Protein AF-G0N7Z3-F1 (afdb_monomer_lite)

Sequence (297 aa):
MQDLLTTEEPLLQKNPQKTSTLSFQTLNVLSTIFVLFLCWSTNPIEEISTFYWIIRESFIAILVFFIVIKLLICYKDHKNPEGYSSKNRCRRDLLIGYGAISIFGYIPLVVMYIYGYHPFLIMSAFICYIPPGMIISLFILQHLRKYQVCREKRSTNLRAVCFALHAIVFIAIAFFVGQLKKFAPYFIMYNTLMLANVRAEFLVVLVNGVWLKERLERPNVAELEIQEPLIRSSNGAESDASSHDNISEDSVRTEVNHQQRKEVPGGGLEQLPKNFTVLDIVMEQRNQRQTADNALE

Structure (mmCIF, N/CA/C/O backbone):
data_AF-G0N7Z3-F1
#
_entry.id   AF-G0N7Z3-F1
#
loop_
_atom_site.group_PDB
_atom_site.id
_atom_site.type_symbol
_atom_site.label_atom_id
_atom_site.label_alt_id
_atom_site.label_comp_id
_atom_site.label_asym_id
_atom_site.label_entity_id
_atom_site.label_seq_id
_atom_site.pdbx_PDB_ins_code
_atom_site.Cartn_x
_atom_site.Cartn_y
_atom_site.Cartn_z
_atom_site.occupancy
_atom_site.B_iso_or_equiv
_atom_site.auth_seq_id
_atom_site.auth_comp_id
_atom_site.auth_asym_id
_atom_site.auth_atom_id
_atom_site.pdbx_PDB_model_num
ATOM 1 N N . MET A 1 1 ? -12.669 33.361 46.035 1.00 52.62 1 MET A N 1
ATOM 2 C CA . MET A 1 1 ? -13.703 33.149 45.003 1.00 52.62 1 MET A CA 1
ATOM 3 C C . MET A 1 1 ? -13.161 33.718 43.702 1.00 52.62 1 MET A C 1
ATOM 5 O O . MET A 1 1 ? -13.420 34.858 43.352 1.00 52.62 1 MET A O 1
ATOM 9 N N . GLN A 1 2 ? -12.257 32.964 43.088 1.00 43.03 2 GLN A N 1
ATOM 10 C CA . GLN A 1 2 ? -11.676 33.249 41.785 1.00 43.03 2 GLN A CA 1
ATOM 11 C C . GLN A 1 2 ? -11.435 31.868 41.200 1.00 43.03 2 GLN A C 1
ATOM 13 O O . GLN A 1 2 ? -10.564 31.132 41.663 1.00 43.03 2 GLN A O 1
ATOM 18 N N . ASP A 1 3 ? -12.347 31.487 40.315 1.00 50.91 3 ASP A N 1
ATOM 19 C CA . ASP A 1 3 ? -12.361 30.208 39.635 1.00 50.91 3 ASP A CA 1
ATOM 20 C C . ASP A 1 3 ? -11.094 30.086 38.797 1.00 50.91 3 ASP A C 1
ATOM 22 O O . ASP A 1 3 ? -10.967 30.659 37.714 1.00 50.91 3 ASP A O 1
ATOM 26 N N . LEU A 1 4 ? -10.137 29.327 39.325 1.00 55.53 4 LEU A N 1
ATOM 27 C CA . LEU A 1 4 ? -8.994 28.835 38.577 1.00 55.53 4 LEU A CA 1
ATOM 28 C C . LEU A 1 4 ? -9.495 27.692 37.681 1.00 55.53 4 LEU A C 1
ATOM 30 O O . LEU A 1 4 ? -9.240 26.514 37.918 1.00 55.53 4 LEU A O 1
ATOM 34 N N . LEU A 1 5 ? -10.260 28.053 36.650 1.00 55.44 5 LEU A N 1
ATOM 35 C CA . LEU A 1 5 ? -10.528 27.212 35.489 1.00 55.44 5 LEU A CA 1
ATOM 36 C C . LEU A 1 5 ? -9.213 27.098 34.708 1.00 55.44 5 LEU A C 1
ATOM 38 O O . LEU A 1 5 ? -9.001 27.736 33.674 1.00 55.44 5 LEU A O 1
ATOM 42 N N . THR A 1 6 ? -8.290 26.286 35.228 1.00 53.22 6 THR A N 1
ATOM 43 C CA . THR A 1 6 ? -7.226 25.701 34.418 1.00 53.22 6 THR A CA 1
ATOM 44 C C . THR A 1 6 ? -7.919 24.827 33.394 1.00 53.22 6 THR A C 1
ATOM 46 O O . THR A 1 6 ? -8.259 23.670 33.635 1.00 53.22 6 THR A O 1
ATOM 49 N N . THR A 1 7 ? -8.195 25.456 32.259 1.00 50.50 7 THR A N 1
ATOM 50 C CA . THR A 1 7 ? -8.543 24.805 31.013 1.00 50.50 7 THR A CA 1
ATOM 51 C C . THR A 1 7 ? -7.326 23.954 30.684 1.00 50.50 7 THR A C 1
ATOM 53 O O . THR A 1 7 ? -6.363 24.438 30.094 1.00 50.50 7 THR A O 1
ATOM 56 N N . GLU A 1 8 ? -7.303 22.718 31.184 1.00 50.66 8 GLU A N 1
ATOM 57 C CA . GLU A 1 8 ? -6.377 21.710 30.700 1.00 50.66 8 GLU A CA 1
ATOM 58 C C . GLU A 1 8 ? -6.731 21.519 29.228 1.00 50.66 8 GLU A C 1
ATOM 60 O O . GLU A 1 8 ? -7.615 20.735 28.875 1.00 50.66 8 GLU A O 1
ATOM 65 N N . GLU A 1 9 ? -6.083 22.297 28.354 1.00 50.97 9 GLU A N 1
ATOM 66 C CA . GLU A 1 9 ? -5.952 21.906 26.963 1.00 50.97 9 GLU A CA 1
ATOM 67 C C . GLU A 1 9 ? -5.490 20.453 27.010 1.00 50.97 9 GLU A C 1
ATOM 69 O O . GLU A 1 9 ? -4.450 20.172 27.619 1.00 50.97 9 GLU A O 1
ATOM 74 N N . PRO A 1 10 ? -6.257 19.506 26.445 1.00 51.53 10 PRO A N 1
ATOM 75 C CA . PRO A 1 10 ? -5.817 18.134 26.405 1.00 51.53 10 PRO A CA 1
ATOM 76 C C . PRO A 1 10 ? -4.565 18.150 25.546 1.00 51.53 10 PRO A C 1
ATOM 78 O O . PRO A 1 10 ? -4.672 18.213 24.321 1.00 51.53 10 PRO A O 1
ATOM 81 N N . LEU A 1 11 ? -3.402 18.148 26.211 1.00 48.69 11 LEU A N 1
ATOM 82 C CA . LEU A 1 11 ? -2.079 18.033 25.624 1.00 48.69 11 LEU A CA 1
ATOM 83 C C . LEU A 1 11 ? -2.208 16.941 24.586 1.00 48.69 11 LEU A C 1
ATOM 85 O O . LEU A 1 11 ? -2.359 15.761 24.919 1.00 48.69 11 LEU A O 1
ATOM 89 N N . LEU A 1 12 ? -2.299 17.378 23.331 1.00 52.19 12 LEU A N 1
ATOM 90 C CA . LEU A 1 12 ? -2.621 16.545 22.197 1.00 52.19 12 LEU A CA 1
ATOM 91 C C . LEU A 1 12 ? -1.412 15.643 22.052 1.00 52.19 12 LEU A C 1
ATOM 93 O O . LEU A 1 12 ? -0.445 16.015 21.392 1.00 52.19 12 LEU A O 1
ATOM 97 N N . GLN A 1 13 ? -1.423 14.523 22.779 1.00 50.62 13 GLN A N 1
ATOM 98 C CA . GLN A 1 13 ? -0.297 13.625 22.937 1.00 50.62 13 GLN A CA 1
ATOM 99 C C . GLN A 1 13 ? 0.036 13.144 21.534 1.00 50.62 13 GLN A C 1
ATOM 101 O O . GLN A 1 13 ? -0.635 12.270 20.971 1.00 50.62 13 GLN A O 1
ATOM 106 N N . LYS A 1 14 ? 0.999 13.836 20.920 1.00 54.88 14 LYS A N 1
ATOM 107 C CA . LYS A 1 14 ? 1.328 13.727 19.509 1.00 54.88 14 LYS A CA 1
ATOM 108 C C . LYS A 1 14 ? 1.935 12.357 19.353 1.00 54.88 14 LYS A C 1
ATOM 110 O O . LYS A 1 14 ? 3.109 12.167 19.630 1.00 54.88 14 LYS A O 1
ATOM 115 N N . ASN A 1 15 ? 1.091 11.387 19.017 1.00 59.22 15 ASN A N 1
ATOM 116 C CA . ASN A 1 15 ? 1.478 9.992 18.971 1.00 59.22 15 ASN A CA 1
ATOM 117 C C . ASN A 1 15 ? 2.576 9.853 17.899 1.00 59.22 15 ASN A C 1
ATOM 119 O O . ASN A 1 15 ? 2.255 9.934 16.706 1.00 59.22 15 ASN A O 1
ATOM 123 N N . PRO A 1 16 ? 3.854 9.681 18.293 1.00 58.84 16 PRO A N 1
ATOM 124 C CA . PRO A 1 16 ? 5.000 9.830 17.392 1.00 58.84 16 PRO A CA 1
ATOM 125 C C . PRO A 1 16 ? 4.943 8.830 16.227 1.00 58.84 16 PRO A C 1
ATOM 127 O O . PRO A 1 16 ? 5.451 9.089 15.134 1.00 58.84 16 PRO A O 1
ATOM 130 N N . GLN A 1 17 ? 4.221 7.726 16.420 1.00 57.16 17 GLN A N 1
ATOM 131 C CA . GLN A 1 17 ? 4.047 6.648 15.458 1.00 57.16 17 GLN A CA 1
ATOM 132 C C . GLN A 1 17 ? 3.085 6.988 14.306 1.00 57.16 17 GLN A C 1
ATOM 134 O O . GLN A 1 17 ? 3.306 6.534 13.178 1.00 57.16 17 GLN A O 1
ATOM 139 N N . LYS A 1 18 ? 2.057 7.821 14.552 1.00 65.12 18 LYS A N 1
ATOM 140 C CA . LYS A 1 18 ? 1.150 8.314 13.492 1.00 65.12 18 LYS A CA 1
ATOM 141 C C . LYS A 1 18 ? 1.915 9.188 12.500 1.00 65.12 18 LYS A C 1
ATOM 143 O O . LYS A 1 18 ? 1.731 9.058 11.294 1.00 65.12 18 LYS A O 1
ATOM 148 N N . THR A 1 19 ? 2.821 10.014 13.018 1.00 68.75 19 THR A N 1
ATOM 149 C CA . THR A 1 19 ? 3.720 10.856 12.222 1.00 68.75 19 THR A CA 1
ATOM 150 C C . THR A 1 19 ? 4.678 10.024 11.382 1.00 68.75 19 THR A C 1
ATOM 152 O O . THR A 1 19 ? 4.779 10.271 10.191 1.00 68.75 19 THR A O 1
ATOM 155 N N . SER A 1 20 ? 5.311 8.991 11.947 1.00 68.06 20 SER A N 1
ATOM 156 C CA . SER A 1 20 ? 6.303 8.194 11.212 1.00 68.06 20 SER A CA 1
ATOM 157 C C . SER A 1 20 ? 5.715 7.479 9.987 1.00 68.06 20 SER A C 1
ATOM 159 O O . SER A 1 20 ? 6.261 7.601 8.893 1.00 68.06 20 SER A O 1
ATOM 161 N N . THR A 1 21 ? 4.574 6.792 10.129 1.00 68.44 21 THR A N 1
ATOM 162 C CA . THR A 1 21 ? 3.955 6.060 9.001 1.00 68.44 21 THR A CA 1
ATOM 163 C C . THR A 1 21 ? 3.511 7.011 7.890 1.00 68.44 21 THR A C 1
ATOM 165 O O . THR A 1 21 ? 3.719 6.725 6.712 1.00 68.44 21 THR A O 1
ATOM 168 N N . LEU A 1 22 ? 2.937 8.157 8.269 1.00 73.75 22 LEU A N 1
ATOM 169 C CA . LEU A 1 22 ? 2.532 9.189 7.322 1.00 73.75 22 LEU A CA 1
ATOM 170 C C . LEU A 1 22 ? 3.751 9.785 6.606 1.00 73.75 22 LEU A C 1
ATOM 172 O O . LEU A 1 22 ? 3.751 9.854 5.385 1.00 73.75 22 LEU A O 1
ATOM 176 N N . SER A 1 23 ? 4.813 10.131 7.339 1.00 72.06 23 SER A N 1
ATOM 177 C CA . SER A 1 23 ? 6.055 10.658 6.765 1.00 72.06 23 SER A CA 1
ATOM 178 C C . SER A 1 23 ? 6.693 9.693 5.765 1.00 72.06 23 SER A C 1
ATOM 180 O O . SER A 1 23 ? 7.077 10.126 4.682 1.00 72.06 23 SER A O 1
ATOM 182 N N . PHE A 1 24 ? 6.762 8.392 6.077 1.00 69.62 24 PHE A N 1
ATOM 183 C CA . PHE A 1 24 ? 7.299 7.387 5.151 1.00 69.62 24 PHE A CA 1
ATOM 184 C C . PHE A 1 24 ? 6.467 7.260 3.875 1.00 69.62 24 PHE A C 1
ATOM 186 O O . PHE A 1 24 ? 7.028 7.120 2.789 1.00 69.62 24 PHE A O 1
ATOM 193 N N . GLN A 1 25 ? 5.140 7.334 3.977 1.00 72.06 25 GLN A N 1
ATOM 194 C CA . GLN A 1 25 ? 4.296 7.292 2.790 1.00 72.06 25 GLN A CA 1
ATOM 195 C C . GLN A 1 25 ? 4.356 8.571 1.964 1.00 72.06 25 GLN A C 1
ATOM 197 O O . GLN A 1 25 ? 4.422 8.482 0.741 1.00 72.06 25 GLN A O 1
ATOM 202 N N . THR A 1 26 ? 4.380 9.741 2.601 1.00 75.19 26 THR A N 1
ATOM 203 C CA . THR A 1 26 ? 4.592 11.006 1.892 1.00 75.19 26 THR A CA 1
ATOM 204 C C . THR A 1 26 ? 5.925 10.972 1.154 1.00 75.19 26 THR A C 1
ATOM 206 O O . THR A 1 26 ? 5.973 11.319 -0.022 1.00 75.19 26 THR A O 1
ATOM 209 N N . LEU A 1 27 ? 6.985 10.471 1.797 1.00 76.12 27 LEU A N 1
ATOM 210 C CA . LEU A 1 27 ? 8.278 10.275 1.149 1.00 76.12 27 LEU A CA 1
ATOM 211 C C . LEU A 1 27 ? 8.170 9.307 -0.037 1.00 76.12 27 LEU A C 1
ATOM 213 O O . LEU A 1 27 ? 8.704 9.610 -1.094 1.00 76.12 27 LEU A O 1
ATOM 217 N N . ASN A 1 28 ? 7.430 8.199 0.094 1.00 73.50 28 ASN A N 1
ATOM 218 C CA . ASN A 1 28 ? 7.203 7.257 -1.008 1.00 73.50 28 ASN A CA 1
ATOM 219 C C . ASN A 1 28 ? 6.540 7.926 -2.219 1.00 73.50 28 ASN A C 1
ATOM 221 O O . ASN A 1 28 ? 6.990 7.761 -3.352 1.00 73.50 28 ASN A O 1
ATOM 225 N N . VAL A 1 29 ? 5.487 8.711 -1.976 1.00 74.88 29 VAL A N 1
ATOM 226 C CA . VAL A 1 29 ? 4.765 9.440 -3.026 1.00 74.88 29 VAL A CA 1
ATOM 227 C C . VAL A 1 29 ? 5.683 10.471 -3.681 1.00 74.88 29 VAL A C 1
ATOM 229 O O . VAL A 1 29 ? 5.762 10.516 -4.905 1.00 74.88 29 VAL A O 1
ATOM 232 N N . LEU A 1 30 ? 6.433 11.243 -2.891 1.00 76.75 30 LEU A N 1
ATOM 233 C CA . LEU A 1 30 ? 7.379 12.233 -3.412 1.00 76.75 30 LEU A CA 1
ATOM 234 C C . LEU A 1 30 ? 8.506 11.584 -4.223 1.00 76.75 30 LEU A C 1
ATOM 236 O O . LEU A 1 30 ? 8.793 12.040 -5.326 1.00 76.75 30 LEU A O 1
ATOM 240 N N . SER A 1 31 ? 9.106 10.497 -3.729 1.00 71.75 31 SER A N 1
ATOM 241 C CA . SER A 1 31 ? 10.113 9.730 -4.471 1.00 71.75 31 SER A CA 1
ATOM 242 C C . SER A 1 31 ? 9.546 9.187 -5.780 1.00 71.75 31 SER A C 1
ATOM 244 O O . SER A 1 31 ? 10.208 9.260 -6.808 1.00 71.75 31 SER A O 1
ATOM 246 N N . THR A 1 32 ? 8.305 8.703 -5.767 1.00 73.31 32 THR A N 1
ATOM 247 C CA . THR A 1 32 ? 7.621 8.204 -6.965 1.00 73.31 32 THR A CA 1
ATOM 248 C C . THR A 1 32 ? 7.399 9.325 -7.988 1.00 73.31 32 THR A C 1
ATOM 250 O O . THR A 1 32 ? 7.710 9.147 -9.163 1.00 73.31 32 THR A O 1
ATOM 253 N N . ILE A 1 33 ? 6.939 10.503 -7.555 1.00 75.50 33 ILE A N 1
ATOM 254 C CA . ILE A 1 33 ? 6.773 11.686 -8.421 1.00 75.50 33 ILE A CA 1
ATOM 255 C C . ILE A 1 33 ? 8.123 12.160 -8.976 1.00 75.50 33 ILE A C 1
ATOM 257 O O . ILE A 1 33 ? 8.223 12.516 -10.147 1.00 75.50 33 ILE A O 1
ATOM 261 N N . PHE A 1 34 ? 9.177 12.136 -8.164 1.00 78.00 34 PHE A N 1
ATOM 262 C CA . PHE A 1 34 ? 10.516 12.509 -8.607 1.00 78.00 34 PHE A CA 1
ATOM 263 C C . PHE A 1 34 ? 11.058 11.543 -9.670 1.00 78.00 34 PHE A C 1
ATOM 265 O O . PHE A 1 34 ? 11.569 11.982 -10.696 1.00 78.00 34 PHE A O 1
ATOM 272 N N . VAL A 1 35 ? 10.891 10.230 -9.478 1.00 73.69 35 VAL A N 1
ATOM 273 C CA . VAL A 1 35 ? 11.278 9.229 -10.485 1.00 73.69 35 VAL A CA 1
ATOM 274 C C . VAL A 1 35 ? 10.436 9.375 -11.758 1.00 73.69 35 VAL A C 1
ATOM 276 O O . VAL A 1 35 ? 10.999 9.267 -12.844 1.00 73.69 35 VAL A O 1
ATOM 279 N N . LEU A 1 36 ? 9.136 9.700 -11.658 1.00 69.19 36 LEU A N 1
ATOM 280 C CA . LEU A 1 36 ? 8.306 10.056 -12.824 1.00 69.19 36 LEU A CA 1
ATOM 281 C C . LEU A 1 36 ? 8.915 11.220 -13.597 1.00 69.19 36 LEU A C 1
ATOM 283 O O . LEU A 1 36 ? 9.051 11.140 -14.812 1.00 69.19 36 LEU A O 1
ATOM 287 N N . PHE A 1 37 ? 9.290 12.284 -12.891 1.00 77.19 37 PHE A N 1
ATOM 288 C CA . PHE A 1 37 ? 9.872 13.472 -13.499 1.00 77.19 37 PHE A CA 1
ATOM 289 C C . PHE A 1 37 ? 11.209 13.170 -14.192 1.00 77.19 37 PHE A C 1
ATOM 291 O O . PHE A 1 37 ? 11.442 13.623 -15.311 1.00 77.19 37 PHE A O 1
ATOM 298 N N . LEU A 1 38 ? 12.068 12.353 -13.575 1.00 78.44 38 LEU A N 1
ATOM 299 C CA . LEU A 1 38 ? 13.319 11.924 -14.202 1.00 78.44 38 LEU A CA 1
ATOM 300 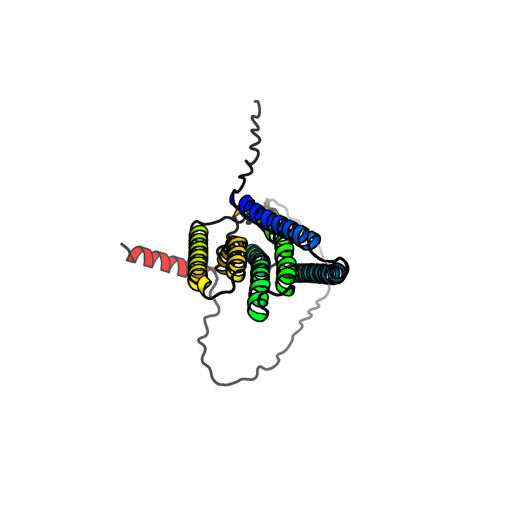C C . LEU A 1 38 ? 13.073 11.047 -15.435 1.00 78.44 38 LEU A C 1
ATOM 302 O O . LEU A 1 38 ? 13.655 11.312 -16.481 1.00 78.44 38 LEU A O 1
ATOM 306 N N . CYS A 1 39 ? 12.181 10.054 -15.342 1.00 68.69 39 CYS A N 1
ATOM 307 C CA . CYS A 1 39 ? 11.803 9.217 -16.484 1.00 68.69 39 CYS A CA 1
ATOM 308 C C . CYS A 1 39 ? 11.161 10.032 -17.613 1.00 68.69 39 CYS A C 1
ATOM 310 O O . CYS A 1 39 ? 11.364 9.714 -18.783 1.00 68.69 39 CYS A O 1
ATOM 312 N N . TRP A 1 40 ? 10.401 11.074 -17.280 1.00 68.00 40 TRP A N 1
ATOM 313 C CA . TRP A 1 40 ? 9.827 12.003 -18.249 1.00 68.00 40 TRP A CA 1
ATOM 314 C C . TRP A 1 40 ? 10.921 12.762 -19.000 1.00 68.00 40 TRP A C 1
ATOM 316 O O . TRP A 1 40 ? 10.876 12.863 -20.220 1.00 68.00 40 TRP A O 1
ATOM 326 N N . SER A 1 41 ? 11.918 13.270 -18.274 1.00 74.81 41 SER A N 1
ATOM 327 C CA . SER A 1 41 ? 13.007 14.074 -18.840 1.00 74.81 41 SER A CA 1
ATOM 328 C C . SER A 1 41 ? 13.882 13.300 -19.840 1.00 74.81 41 SER A C 1
ATOM 330 O O . SER A 1 41 ? 14.523 13.901 -20.697 1.00 74.81 41 SER A O 1
ATOM 332 N 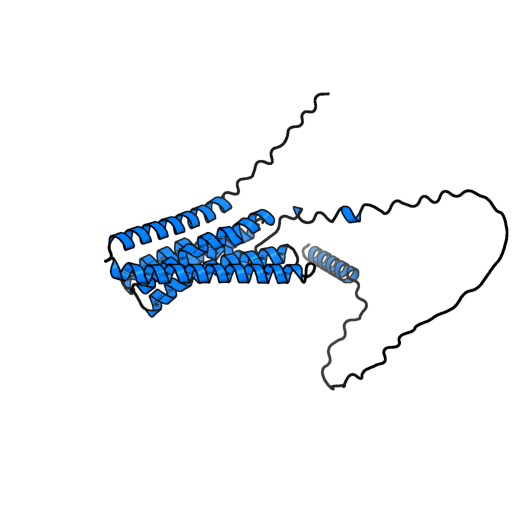N . THR A 1 42 ? 13.913 11.965 -19.755 1.00 75.69 42 THR A N 1
ATOM 333 C CA . THR A 1 42 ? 14.841 11.133 -20.537 1.00 75.69 42 THR A CA 1
ATOM 334 C C . THR A 1 42 ? 14.227 10.412 -21.741 1.00 75.69 42 THR A C 1
ATOM 336 O O . THR A 1 42 ? 14.980 9.770 -22.467 1.00 75.69 42 THR A O 1
ATOM 339 N N . ASN A 1 43 ? 12.906 10.455 -21.959 1.00 68.44 43 ASN A N 1
ATOM 340 C CA . ASN A 1 43 ? 12.241 9.675 -23.020 1.00 68.44 43 ASN A CA 1
ATOM 341 C C . ASN A 1 43 ? 11.638 10.558 -24.138 1.00 68.44 43 ASN A C 1
ATOM 343 O O . ASN A 1 43 ? 11.260 11.701 -23.882 1.00 68.44 43 ASN A O 1
ATOM 347 N N . PRO A 1 44 ? 11.538 10.051 -25.383 1.00 68.44 44 PRO A N 1
ATOM 348 C CA . PRO A 1 44 ? 10.949 10.781 -26.507 1.00 68.44 44 PRO A CA 1
ATOM 349 C C . PRO A 1 44 ? 9.425 10.967 -26.365 1.00 68.44 44 PRO A C 1
ATOM 351 O O . PRO A 1 44 ? 8.708 10.100 -25.872 1.00 68.44 44 PRO A O 1
ATOM 354 N N . ILE A 1 45 ? 8.933 12.120 -26.831 1.00 62.72 45 ILE A N 1
ATOM 355 C CA . ILE A 1 45 ? 7.596 12.687 -26.551 1.00 62.72 45 ILE A CA 1
ATOM 356 C C . ILE A 1 45 ? 6.420 11.795 -27.006 1.00 62.72 45 ILE A C 1
ATOM 358 O O . ILE A 1 45 ? 5.370 11.799 -26.364 1.00 62.72 45 ILE A O 1
ATOM 362 N N . GLU A 1 46 ? 6.571 11.012 -28.078 1.00 64.06 46 GLU A N 1
ATOM 363 C CA . GLU A 1 46 ? 5.460 10.242 -28.666 1.00 64.06 46 GLU A CA 1
ATOM 364 C C . GLU A 1 46 ? 5.084 8.987 -27.861 1.00 64.06 46 GLU A C 1
ATOM 366 O O . GLU A 1 46 ? 3.897 8.717 -27.668 1.00 64.06 46 GLU A O 1
ATOM 371 N N . GLU A 1 47 ? 6.056 8.261 -27.300 1.00 66.31 47 GLU A N 1
ATOM 372 C CA . GLU A 1 47 ? 5.769 7.105 -26.435 1.00 66.31 47 GLU A CA 1
ATOM 373 C C . GLU A 1 47 ? 5.159 7.548 -25.092 1.00 66.31 47 GLU A C 1
ATOM 375 O O . GLU A 1 47 ? 4.303 6.861 -24.529 1.00 66.31 47 GLU A O 1
ATOM 380 N N . ILE A 1 48 ? 5.526 8.741 -24.608 1.00 67.12 48 ILE A N 1
ATOM 381 C CA . ILE A 1 48 ? 5.087 9.294 -23.317 1.00 67.12 48 ILE A CA 1
ATOM 382 C C . ILE A 1 48 ? 3.566 9.502 -23.261 1.00 67.12 48 ILE A C 1
ATOM 384 O O . ILE A 1 48 ? 2.956 9.263 -22.214 1.00 67.12 48 ILE A O 1
ATOM 388 N N . SER A 1 49 ? 2.937 9.906 -24.370 1.00 73.50 49 SER A N 1
ATOM 389 C CA . SER A 1 49 ? 1.496 10.191 -24.404 1.00 73.50 49 SER A CA 1
ATOM 390 C C . SER A 1 49 ? 0.662 8.947 -24.080 1.00 73.50 49 SER A C 1
ATOM 392 O O . SER A 1 49 ? -0.160 8.964 -23.160 1.00 73.50 49 SER A O 1
ATOM 394 N N . THR A 1 50 ? 0.921 7.828 -24.762 1.00 76.75 50 THR A N 1
ATOM 395 C CA . THR A 1 50 ? 0.185 6.570 -24.555 1.00 76.75 50 THR A CA 1
ATOM 396 C C . THR A 1 50 ? 0.373 6.034 -23.137 1.00 76.75 50 THR A C 1
ATOM 398 O O . THR A 1 50 ? -0.593 5.609 -22.497 1.00 76.75 50 THR A O 1
ATOM 401 N N . PHE A 1 51 ? 1.595 6.108 -22.600 1.00 76.50 51 PHE A N 1
ATOM 402 C CA . PHE A 1 51 ? 1.868 5.703 -21.221 1.00 76.50 51 PHE A CA 1
ATOM 403 C C . PHE A 1 51 ? 1.097 6.554 -20.209 1.00 76.50 51 PHE A C 1
ATOM 405 O O . PHE A 1 51 ? 0.480 6.007 -19.293 1.00 76.50 51 PHE A O 1
ATOM 412 N N . TYR A 1 52 ? 1.069 7.875 -20.389 1.00 77.44 52 TYR A N 1
ATOM 413 C CA . TYR A 1 52 ? 0.336 8.774 -19.500 1.00 77.44 52 TYR A CA 1
ATOM 414 C C . TYR A 1 52 ? -1.161 8.446 -19.450 1.00 77.44 52 TYR A C 1
ATOM 416 O O . TYR A 1 52 ? -1.731 8.346 -18.360 1.00 77.44 52 TYR A O 1
ATOM 424 N N . TRP A 1 53 ? -1.781 8.215 -20.610 1.00 78.12 53 TRP A N 1
ATOM 425 C CA . TRP A 1 53 ? -3.188 7.819 -20.687 1.00 78.12 53 TRP A CA 1
ATOM 426 C C . TRP A 1 53 ? -3.455 6.522 -19.918 1.00 78.12 53 TRP A C 1
ATOM 428 O O . TRP A 1 53 ? -4.370 6.483 -19.098 1.00 78.12 53 TRP A O 1
ATOM 438 N N . ILE A 1 54 ? -2.611 5.498 -20.078 1.00 82.25 54 ILE A N 1
ATOM 439 C CA . ILE A 1 54 ? -2.764 4.224 -19.356 1.00 82.25 54 ILE A CA 1
ATOM 440 C C . ILE A 1 54 ? -2.634 4.412 -17.837 1.00 82.25 54 ILE A C 1
ATOM 442 O O . ILE A 1 54 ? -3.453 3.867 -17.091 1.00 82.25 54 ILE A O 1
ATOM 446 N N . ILE A 1 55 ? -1.639 5.175 -17.359 1.00 80.44 55 ILE A N 1
ATOM 447 C CA . ILE A 1 55 ? -1.479 5.453 -15.916 1.00 80.44 55 ILE A CA 1
ATOM 448 C C . ILE A 1 55 ? -2.722 6.160 -15.385 1.00 80.44 55 ILE A C 1
ATOM 450 O O . ILE A 1 55 ? -3.267 5.756 -14.356 1.00 80.44 55 ILE A O 1
ATOM 454 N N . ARG A 1 56 ? -3.164 7.213 -16.079 1.00 79.75 56 ARG A N 1
ATOM 455 C CA . ARG A 1 56 ? -4.302 8.033 -15.671 1.00 79.75 56 ARG A CA 1
ATOM 456 C C . ARG A 1 56 ? -5.579 7.200 -15.577 1.00 79.75 56 ARG A C 1
ATOM 458 O O . ARG A 1 56 ? -6.226 7.227 -14.531 1.00 79.75 56 ARG A O 1
ATOM 465 N N . GLU A 1 57 ? -5.911 6.439 -16.617 1.00 82.62 57 GLU A N 1
ATOM 466 C CA . GLU A 1 57 ? -7.114 5.597 -16.633 1.00 82.62 57 GLU A CA 1
ATOM 467 C C . GLU A 1 57 ? -7.045 4.491 -15.571 1.00 82.62 57 GLU A C 1
ATOM 469 O O . GLU A 1 57 ? -8.008 4.275 -14.834 1.00 82.62 57 GLU A O 1
ATOM 474 N N . SER A 1 58 ? -5.881 3.853 -15.396 1.00 82.62 58 SER A N 1
ATOM 475 C CA . SER A 1 58 ? -5.680 2.846 -14.341 1.00 82.62 58 SER A CA 1
ATOM 476 C C . SER A 1 58 ? -5.878 3.440 -12.946 1.00 82.62 58 SER A C 1
ATOM 478 O O . SER A 1 58 ? -6.509 2.830 -12.083 1.00 82.62 58 SER A O 1
ATOM 480 N N . PHE A 1 59 ? -5.368 4.651 -12.717 1.00 80.12 59 PHE A N 1
ATOM 481 C CA . PHE A 1 59 ? -5.521 5.347 -11.446 1.00 80.12 59 PHE A CA 1
ATOM 482 C C . PHE A 1 59 ? -6.984 5.711 -11.166 1.00 80.12 59 PHE A C 1
ATOM 484 O O . PHE A 1 59 ? -7.471 5.467 -10.060 1.00 80.12 59 PHE A O 1
ATOM 491 N N . ILE A 1 60 ? -7.705 6.230 -12.167 1.00 78.69 60 ILE A N 1
ATOM 492 C CA . ILE A 1 60 ? -9.142 6.522 -12.060 1.00 78.69 60 ILE A CA 1
ATOM 493 C C . ILE A 1 60 ? -9.919 5.239 -11.741 1.00 78.69 60 ILE A C 1
ATOM 495 O O . ILE A 1 60 ? -10.709 5.231 -10.796 1.00 78.69 60 ILE A O 1
ATOM 499 N N . ALA A 1 61 ? -9.653 4.142 -12.454 1.00 85.50 61 ALA A N 1
ATOM 500 C CA . ALA A 1 61 ? -10.307 2.856 -12.218 1.00 85.50 61 ALA A CA 1
ATOM 501 C C . ALA A 1 61 ? -10.079 2.340 -10.785 1.00 85.50 61 ALA A C 1
ATOM 503 O O . ALA A 1 61 ? -11.026 1.922 -10.115 1.00 85.50 61 ALA A O 1
ATOM 504 N N . ILE A 1 62 ? -8.844 2.435 -10.278 1.00 86.38 62 ILE A N 1
ATOM 505 C CA . ILE A 1 62 ? -8.506 2.065 -8.896 1.00 86.38 62 ILE A CA 1
ATOM 506 C C . ILE A 1 62 ? -9.278 2.929 -7.891 1.00 86.38 62 ILE A C 1
ATOM 508 O O . ILE A 1 62 ? -9.838 2.401 -6.927 1.00 86.38 62 ILE A O 1
ATOM 512 N N . LEU A 1 63 ? -9.342 4.247 -8.102 1.00 81.25 63 LEU A N 1
ATOM 513 C CA . LEU A 1 63 ? -10.086 5.143 -7.214 1.00 81.25 63 LEU A CA 1
ATOM 514 C C . LEU A 1 63 ? -11.581 4.818 -7.197 1.00 81.25 63 LEU A C 1
ATOM 516 O O . LEU A 1 63 ? -12.161 4.701 -6.116 1.00 81.25 63 LEU A O 1
ATOM 520 N N . VAL A 1 64 ? -12.189 4.625 -8.369 1.00 84.75 64 VAL A N 1
ATOM 521 C CA . VAL A 1 64 ? -13.602 4.240 -8.492 1.00 84.75 64 VAL A CA 1
ATOM 522 C C . VAL A 1 64 ? -13.857 2.925 -7.758 1.00 84.75 64 VAL A C 1
ATOM 524 O O . VAL A 1 64 ? -14.798 2.842 -6.971 1.00 84.75 64 VAL A O 1
ATOM 527 N N . PHE A 1 65 ? -12.984 1.929 -7.921 1.00 88.94 65 PHE A N 1
ATOM 528 C CA . PHE A 1 65 ? -13.087 0.653 -7.214 1.00 88.94 65 PHE A CA 1
ATOM 529 C C . PHE A 1 65 ? -13.076 0.823 -5.684 1.00 88.94 65 PHE A C 1
ATOM 531 O O . PHE A 1 65 ? -13.937 0.270 -4.996 1.00 88.94 65 PHE A O 1
ATOM 538 N N . PHE A 1 66 ? -12.171 1.640 -5.133 1.00 84.31 66 PHE A N 1
ATOM 539 C CA . PHE A 1 66 ? -12.143 1.912 -3.689 1.00 84.31 66 PHE A CA 1
ATOM 540 C C . PHE A 1 66 ? -13.359 2.694 -3.196 1.00 84.31 66 PHE A C 1
ATOM 542 O O . PHE A 1 66 ? -13.835 2.435 -2.088 1.00 84.31 66 PHE A O 1
ATOM 549 N N . ILE A 1 67 ? -13.873 3.629 -3.997 1.00 83.12 67 ILE A N 1
ATOM 550 C CA . ILE A 1 67 ? -15.106 4.360 -3.685 1.00 83.12 67 ILE A CA 1
ATOM 551 C C . ILE A 1 67 ? -16.282 3.383 -3.627 1.00 83.12 67 ILE A C 1
ATOM 553 O O . ILE A 1 67 ? -17.013 3.384 -2.640 1.00 83.12 67 ILE A O 1
ATOM 557 N N . VAL A 1 68 ? -16.421 2.499 -4.619 1.00 89.62 68 VAL A N 1
ATOM 558 C CA . VAL A 1 68 ? -17.473 1.473 -4.650 1.00 89.62 68 VAL A CA 1
ATOM 559 C C . VAL A 1 68 ? -17.366 0.545 -3.442 1.00 89.62 68 VAL A C 1
ATOM 561 O O . VAL A 1 68 ? -18.359 0.349 -2.746 1.00 89.62 68 VAL A O 1
ATOM 564 N N . ILE A 1 69 ? -16.171 0.039 -3.118 1.00 88.62 69 ILE A N 1
ATOM 565 C CA . ILE A 1 69 ? -15.961 -0.771 -1.906 1.00 88.62 69 ILE A CA 1
ATOM 566 C C . ILE A 1 69 ? -16.387 -0.002 -0.653 1.00 88.62 69 ILE A C 1
ATOM 568 O O . ILE A 1 69 ? -17.099 -0.552 0.189 1.00 88.62 69 ILE A O 1
ATOM 572 N N . LYS A 1 70 ? -15.985 1.267 -0.522 1.00 83.75 70 LYS A N 1
ATOM 573 C CA . LYS A 1 70 ? -16.347 2.101 0.631 1.00 83.75 70 LYS A CA 1
ATOM 574 C C . LYS A 1 70 ? -17.864 2.263 0.739 1.00 83.75 70 LYS A C 1
ATOM 576 O O . LYS A 1 70 ? -18.406 2.085 1.825 1.00 83.75 70 LYS A O 1
ATOM 581 N N . LEU A 1 71 ? -18.548 2.525 -0.375 1.00 87.19 71 LEU A N 1
ATOM 582 C CA . LEU A 1 71 ? -20.007 2.635 -0.425 1.00 87.19 71 LEU A CA 1
ATOM 583 C C . LEU A 1 71 ? -20.698 1.315 -0.062 1.00 87.19 71 LEU A C 1
ATOM 585 O O . LEU A 1 71 ? -21.632 1.331 0.736 1.00 87.19 71 LEU A O 1
ATOM 589 N N . LEU A 1 72 ? -20.217 0.176 -0.569 1.00 90.56 72 LEU A N 1
ATOM 590 C CA . LEU A 1 72 ? -20.752 -1.149 -0.231 1.00 90.56 72 LEU A CA 1
ATOM 591 C C . LEU A 1 72 ? -20.609 -1.460 1.263 1.00 90.56 72 LEU A C 1
ATOM 593 O O . LEU A 1 72 ? -21.528 -2.003 1.879 1.00 90.56 72 LEU A O 1
ATOM 597 N N . ILE A 1 73 ? -19.476 -1.090 1.862 1.00 88.44 73 ILE A N 1
ATOM 598 C CA . ILE A 1 73 ? -19.249 -1.240 3.302 1.00 88.44 73 ILE A CA 1
ATOM 599 C C . ILE A 1 73 ? -20.205 -0.344 4.092 1.00 88.44 73 ILE A C 1
ATOM 601 O O . ILE A 1 73 ? -20.866 -0.832 5.008 1.00 88.44 73 ILE A O 1
ATOM 605 N N . CYS A 1 74 ? -20.324 0.934 3.718 1.00 86.06 74 CYS A N 1
ATOM 606 C CA . CYS A 1 74 ? -21.254 1.867 4.354 1.00 86.06 74 CYS A CA 1
ATOM 607 C C . CYS A 1 74 ? -22.707 1.385 4.252 1.00 86.06 74 CYS A C 1
ATOM 609 O O . CYS A 1 74 ? -23.435 1.430 5.240 1.00 86.06 74 CYS A O 1
ATOM 611 N N . TYR A 1 75 ? -23.113 0.867 3.091 1.00 90.50 75 TYR A N 1
ATOM 612 C CA . TYR A 1 75 ? -24.441 0.295 2.884 1.00 90.50 75 TYR A CA 1
ATOM 613 C C . TYR A 1 75 ? -24.685 -0.913 3.799 1.00 90.50 75 TYR A C 1
ATOM 615 O O . TYR A 1 75 ? -25.719 -0.990 4.466 1.00 90.50 75 TYR A O 1
ATOM 623 N N . LYS A 1 76 ? -23.717 -1.835 3.893 1.00 88.50 76 LYS A N 1
ATOM 624 C CA . LYS A 1 76 ? -23.825 -3.007 4.775 1.00 88.50 76 LYS A CA 1
ATOM 625 C C . LYS A 1 76 ? -23.916 -2.609 6.251 1.00 88.50 76 LYS A C 1
ATOM 627 O O . LYS A 1 76 ? -24.699 -3.199 6.992 1.00 88.50 76 LYS A O 1
ATOM 632 N N . ASP A 1 77 ? -23.150 -1.601 6.659 1.00 87.12 77 ASP A N 1
ATOM 633 C CA . ASP A 1 77 ? -23.149 -1.074 8.027 1.00 87.12 77 ASP A CA 1
ATOM 634 C C . ASP A 1 77 ? -24.445 -0.340 8.385 1.00 87.12 77 ASP A C 1
ATOM 636 O O . ASP A 1 77 ? -24.861 -0.385 9.542 1.00 87.12 77 ASP A O 1
ATOM 640 N N . HIS A 1 78 ? -25.079 0.317 7.410 1.00 86.19 78 HIS A N 1
ATOM 641 C CA . HIS A 1 78 ? -26.379 0.962 7.586 1.00 86.19 78 HIS A CA 1
ATOM 642 C C . HIS A 1 78 ? -27.515 -0.063 7.675 1.00 86.19 78 HIS A C 1
ATOM 644 O O . HIS A 1 78 ? -28.453 0.115 8.445 1.00 86.19 78 HIS A O 1
ATOM 650 N N . LYS A 1 79 ? -27.444 -1.153 6.899 1.00 89.94 79 LYS A N 1
ATOM 651 C CA . LYS A 1 79 ? -28.472 -2.205 6.911 1.00 89.94 79 LYS A CA 1
ATOM 652 C C . LYS A 1 79 ? -28.458 -3.040 8.196 1.00 89.94 79 LYS A C 1
ATOM 654 O O . LYS A 1 79 ? -29.481 -3.616 8.546 1.00 89.94 79 LYS A O 1
ATOM 659 N N . ASN A 1 80 ? -27.318 -3.137 8.880 1.00 85.69 80 ASN A N 1
ATOM 660 C CA . ASN A 1 80 ? -27.193 -3.913 10.112 1.00 85.69 80 ASN A CA 1
ATOM 661 C C . ASN A 1 80 ? -26.409 -3.139 11.193 1.00 85.69 80 ASN A C 1
ATOM 663 O O . ASN A 1 80 ? -25.231 -3.433 11.434 1.00 85.69 80 ASN A O 1
ATOM 667 N N . PRO A 1 81 ? -27.033 -2.126 11.823 1.00 74.31 81 PRO A N 1
ATOM 668 C CA . PRO A 1 81 ? -26.366 -1.269 12.798 1.00 74.31 81 PRO A CA 1
ATOM 669 C C . PRO A 1 81 ? -25.969 -2.014 14.083 1.00 74.31 81 PRO A C 1
ATOM 671 O O . PRO A 1 81 ? -24.947 -1.675 14.676 1.00 74.31 81 PRO A O 1
ATOM 674 N N . GLU A 1 82 ? -26.685 -3.067 14.471 1.00 76.56 82 GLU A N 1
ATOM 675 C CA . GLU A 1 82 ? -26.395 -3.835 15.693 1.00 76.56 82 GLU A CA 1
ATOM 676 C C . GLU A 1 82 ? -25.442 -5.015 15.455 1.00 76.56 82 GLU A C 1
ATOM 678 O O . GLU A 1 82 ? -24.713 -5.429 16.353 1.00 76.56 82 GLU A O 1
ATOM 683 N N . GLY A 1 83 ? -25.360 -5.526 14.221 1.00 71.38 83 GLY A N 1
ATOM 684 C CA . GLY A 1 83 ? -24.624 -6.758 13.916 1.00 71.38 83 GLY A CA 1
ATOM 685 C C . GLY A 1 83 ? -23.096 -6.681 14.010 1.00 71.38 83 GLY A C 1
ATOM 686 O O . GLY A 1 83 ? -22.429 -7.706 13.876 1.00 71.38 83 GLY A O 1
ATOM 687 N N . TYR A 1 84 ? -22.508 -5.499 14.224 1.00 72.88 84 TYR A N 1
ATOM 688 C CA . TYR A 1 84 ? -21.056 -5.352 14.358 1.00 72.88 84 TYR A CA 1
ATOM 689 C C . TYR A 1 84 ? -20.670 -4.387 15.471 1.00 72.88 84 TYR A C 1
ATOM 691 O O . TYR A 1 84 ? -20.910 -3.181 15.357 1.00 72.88 84 TYR A O 1
ATOM 699 N N . SER A 1 85 ? -19.926 -4.905 16.454 1.00 83.56 85 SER A N 1
ATOM 700 C CA . SER A 1 85 ? -19.219 -4.082 17.435 1.00 83.56 85 SER A CA 1
ATOM 701 C C . SER A 1 85 ? -18.312 -3.065 16.736 1.00 83.56 85 SER A C 1
ATOM 703 O O . SER A 1 85 ? -17.704 -3.341 15.692 1.00 83.56 85 SER A O 1
ATOM 705 N N . SER A 1 86 ? -18.187 -1.877 17.327 1.00 81.44 86 SER A N 1
ATOM 706 C CA . SER A 1 86 ? -17.310 -0.802 16.840 1.00 81.44 86 SER A CA 1
ATOM 707 C C . SER A 1 86 ? -15.872 -1.293 16.603 1.00 81.44 86 SER A C 1
ATOM 709 O O . SER A 1 86 ? -15.231 -0.907 15.621 1.00 81.44 86 SER A O 1
ATOM 711 N N . LYS A 1 87 ? -15.399 -2.227 17.442 1.00 82.50 87 LYS A N 1
ATOM 712 C CA . LYS A 1 87 ? -14.105 -2.915 17.313 1.00 82.50 87 LYS A CA 1
ATOM 713 C C . LYS A 1 87 ? -14.000 -3.703 16.012 1.00 82.50 87 LYS A C 1
ATOM 715 O O . LYS A 1 87 ? -13.007 -3.570 15.296 1.00 82.50 87 LYS A O 1
ATOM 720 N N . ASN A 1 88 ? -15.019 -4.491 15.682 1.00 84.50 88 ASN A N 1
ATOM 721 C CA . ASN A 1 88 ? -15.013 -5.323 14.482 1.00 84.50 88 ASN A CA 1
ATOM 722 C C . ASN A 1 88 ? -15.080 -4.480 13.203 1.00 84.50 88 ASN A C 1
ATOM 724 O O . ASN A 1 88 ? -14.395 -4.809 12.233 1.00 84.50 88 ASN A O 1
ATOM 728 N N . ARG A 1 89 ? -15.823 -3.362 13.212 1.00 85.56 89 ARG A N 1
ATOM 729 C CA . ARG A 1 89 ? -15.837 -2.406 12.088 1.00 85.56 89 ARG A CA 1
ATOM 730 C C . ARG A 1 89 ? -14.467 -1.768 11.888 1.00 85.56 89 ARG A C 1
ATOM 732 O O . ARG A 1 89 ? -13.905 -1.856 10.802 1.00 85.56 89 ARG A O 1
ATOM 739 N N . CYS A 1 90 ? -13.879 -1.238 12.965 1.00 85.81 90 CYS A N 1
ATOM 740 C CA . CYS A 1 90 ? -12.535 -0.661 12.936 1.00 85.81 90 CYS A CA 1
ATOM 741 C C . CYS A 1 90 ? -11.496 -1.658 12.402 1.00 85.81 90 CYS A C 1
ATOM 743 O O . CYS A 1 90 ? -10.721 -1.325 11.504 1.00 85.81 90 CYS A O 1
ATOM 745 N N . ARG A 1 91 ? -11.508 -2.900 12.906 1.00 86.81 91 ARG A N 1
ATOM 746 C CA . ARG A 1 91 ? -10.599 -3.957 12.448 1.00 86.81 91 ARG A CA 1
ATOM 747 C C . ARG A 1 91 ? -10.790 -4.260 10.967 1.00 86.81 91 ARG A C 1
ATOM 749 O O . ARG A 1 91 ? -9.798 -4.326 10.252 1.00 86.81 91 ARG A O 1
ATOM 756 N N . ARG A 1 92 ? -12.031 -4.429 10.504 1.00 89.69 92 ARG A N 1
ATOM 757 C CA . ARG A 1 92 ? -12.342 -4.682 9.090 1.00 89.69 92 ARG A CA 1
ATOM 758 C C . ARG A 1 92 ? -11.808 -3.561 8.200 1.00 89.69 92 ARG A C 1
ATOM 760 O O . ARG A 1 92 ? -11.125 -3.847 7.223 1.00 89.69 92 ARG A O 1
ATOM 767 N N . ASP A 1 93 ? -12.078 -2.308 8.544 1.00 87.81 93 ASP A N 1
ATOM 768 C CA . ASP A 1 93 ? -11.708 -1.170 7.699 1.00 87.81 93 ASP A CA 1
ATOM 769 C C . ASP A 1 93 ? -10.179 -0.977 7.659 1.00 87.81 93 ASP A C 1
ATOM 771 O O . ASP A 1 93 ? -9.609 -0.718 6.596 1.00 87.81 93 ASP A O 1
ATOM 775 N N . LEU A 1 94 ? -9.489 -1.198 8.789 1.00 89.38 94 LEU A N 1
ATOM 776 C CA . LEU A 1 94 ? -8.022 -1.236 8.840 1.00 89.38 94 LEU A CA 1
ATOM 777 C C . LEU A 1 94 ? -7.447 -2.413 8.043 1.00 89.38 94 LEU A C 1
ATOM 779 O O . LEU A 1 94 ? -6.443 -2.242 7.353 1.00 89.38 94 LEU A O 1
ATOM 783 N N . LEU A 1 95 ? -8.077 -3.589 8.109 1.00 90.50 95 LEU A N 1
ATOM 784 C CA . LEU A 1 95 ? -7.657 -4.771 7.356 1.00 90.50 95 LEU A CA 1
ATOM 785 C C . LEU A 1 95 ? -7.766 -4.522 5.848 1.00 90.50 95 LEU A C 1
ATOM 7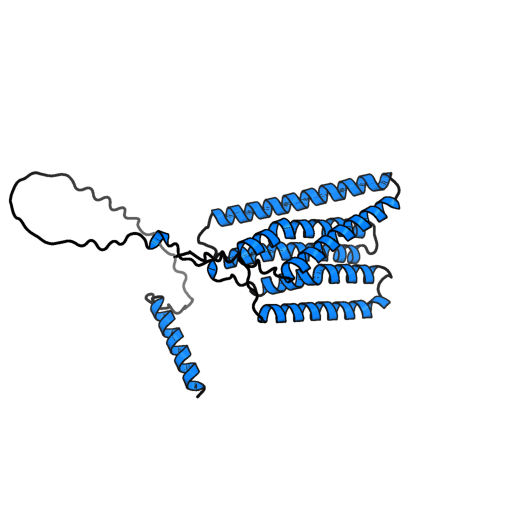87 O O . LEU A 1 95 ? -6.846 -4.859 5.110 1.00 90.50 95 LEU A O 1
ATOM 791 N N . ILE A 1 96 ? -8.850 -3.883 5.403 1.00 90.88 96 ILE A N 1
ATOM 792 C CA . ILE A 1 96 ? -9.054 -3.513 3.998 1.00 90.88 96 ILE A CA 1
ATOM 793 C C . ILE A 1 96 ? -8.011 -2.482 3.560 1.00 90.88 96 ILE A C 1
ATOM 795 O O . ILE A 1 96 ? -7.361 -2.677 2.536 1.00 90.88 96 ILE A O 1
ATOM 799 N N . GLY A 1 97 ? -7.796 -1.422 4.347 1.00 91.44 97 GLY A N 1
ATOM 800 C CA . GLY A 1 97 ? -6.822 -0.379 4.018 1.00 91.44 97 GLY A CA 1
ATOM 801 C C . GLY A 1 97 ? -5.386 -0.907 3.941 1.00 91.44 97 GLY A C 1
ATOM 802 O O . GLY A 1 97 ? -4.721 -0.770 2.914 1.00 91.44 97 GLY A O 1
ATOM 803 N N . TYR A 1 98 ? -4.903 -1.549 5.006 1.00 92.00 98 TYR A N 1
ATOM 804 C CA . TYR A 1 98 ? -3.541 -2.087 5.034 1.00 92.00 98 TYR A CA 1
ATOM 805 C C . TYR A 1 98 ? -3.357 -3.280 4.086 1.00 92.00 98 TYR A C 1
ATOM 807 O O . TYR A 1 98 ? -2.295 -3.413 3.475 1.00 92.00 98 TYR A O 1
ATOM 815 N N . GLY A 1 99 ? -4.386 -4.114 3.917 1.00 92.06 99 GLY A N 1
ATOM 816 C CA . GLY A 1 99 ? -4.375 -5.235 2.978 1.00 92.06 99 GLY A CA 1
ATOM 817 C C . GLY A 1 99 ? -4.254 -4.767 1.533 1.00 92.06 99 GLY A C 1
ATOM 818 O O . GLY A 1 99 ? -3.397 -5.260 0.804 1.00 92.06 99 GLY A O 1
ATOM 819 N N . ALA A 1 100 ? -5.024 -3.748 1.143 1.00 92.81 100 ALA A N 1
ATOM 820 C CA . ALA A 1 100 ? -4.918 -3.136 -0.177 1.00 92.81 100 ALA A CA 1
ATOM 821 C C . ALA A 1 100 ? -3.507 -2.598 -0.453 1.00 92.81 100 ALA A C 1
ATOM 823 O O . ALA A 1 100 ? -2.924 -2.908 -1.490 1.00 92.81 100 ALA A O 1
ATOM 824 N N . ILE A 1 101 ? -2.920 -1.853 0.493 1.00 92.00 101 ILE A N 1
ATOM 825 C CA . ILE A 1 101 ? -1.545 -1.343 0.355 1.00 92.00 101 ILE A CA 1
ATOM 826 C C . ILE A 1 101 ? -0.539 -2.495 0.216 1.00 92.00 101 ILE A C 1
ATOM 828 O O . ILE A 1 101 ? 0.381 -2.418 -0.598 1.00 92.00 101 ILE A O 1
ATOM 832 N N . SER A 1 102 ? -0.720 -3.572 0.985 1.00 91.25 102 SER A N 1
ATOM 833 C CA . SER A 1 102 ? 0.129 -4.762 0.901 1.00 91.25 102 SER A CA 1
ATOM 834 C C . SER A 1 102 ? 0.071 -5.400 -0.493 1.00 91.25 102 SER A C 1
ATOM 836 O O . SER A 1 102 ? 1.124 -5.662 -1.077 1.00 91.25 102 SER A O 1
ATOM 838 N N . ILE A 1 103 ? -1.135 -5.574 -1.053 1.00 91.81 103 ILE A N 1
ATOM 839 C CA . ILE A 1 103 ? -1.360 -6.126 -2.401 1.00 91.81 103 ILE A CA 1
ATOM 840 C C . ILE A 1 103 ? -0.695 -5.253 -3.467 1.00 91.81 103 ILE A C 1
ATOM 842 O O . ILE A 1 103 ? 0.057 -5.777 -4.289 1.00 91.81 103 ILE A O 1
ATOM 846 N N . PHE A 1 104 ? -0.892 -3.931 -3.418 1.00 91.69 104 PHE A N 1
ATOM 847 C CA . PHE A 1 104 ? -0.211 -3.008 -4.333 1.00 91.69 104 PHE A CA 1
ATOM 848 C C . PHE A 1 104 ? 1.310 -3.143 -4.263 1.00 91.69 104 PHE A C 1
ATOM 850 O O . PHE A 1 104 ? 1.988 -3.068 -5.279 1.00 91.69 104 PHE A O 1
ATOM 857 N N . GLY A 1 105 ? 1.860 -3.438 -3.090 1.00 88.81 105 GLY A N 1
ATOM 858 C CA . GLY A 1 105 ? 3.274 -3.750 -2.951 1.00 88.81 105 GLY A CA 1
ATOM 859 C C . GLY A 1 105 ? 3.763 -4.963 -3.723 1.00 88.81 105 GLY A C 1
ATOM 860 O O . GLY A 1 105 ? 4.907 -4.978 -4.169 1.00 88.81 105 GLY A O 1
ATOM 861 N N . TYR A 1 106 ? 2.928 -5.987 -3.863 1.00 88.81 106 TYR A N 1
ATOM 862 C CA . TYR A 1 106 ? 3.318 -7.231 -4.518 1.00 88.81 106 TYR A CA 1
ATOM 863 C C . TYR A 1 106 ? 3.187 -7.174 -6.038 1.00 88.81 106 TYR A C 1
ATOM 865 O O . TYR A 1 106 ? 3.961 -7.842 -6.717 1.00 88.81 106 TYR A O 1
ATOM 873 N N . ILE A 1 107 ? 2.277 -6.360 -6.583 1.00 89.19 107 ILE A N 1
ATOM 874 C CA . ILE A 1 107 ? 2.045 -6.290 -8.036 1.00 89.19 107 ILE A CA 1
ATOM 875 C C . ILE A 1 107 ? 3.343 -5.982 -8.812 1.00 89.19 107 ILE A C 1
ATOM 877 O O . ILE A 1 107 ? 3.681 -6.773 -9.693 1.00 89.19 107 ILE A O 1
ATOM 881 N N . PRO A 1 108 ? 4.143 -4.945 -8.482 1.00 87.75 108 PRO A N 1
ATOM 882 C CA . PRO A 1 108 ? 5.382 -4.674 -9.211 1.00 87.75 108 PRO A CA 1
ATOM 883 C C . PRO A 1 108 ? 6.426 -5.786 -9.062 1.00 87.75 108 PRO A C 1
ATOM 885 O O . PRO A 1 108 ? 7.196 -6.030 -9.985 1.00 87.75 108 PRO A O 1
ATOM 888 N N . LEU A 1 109 ? 6.447 -6.492 -7.924 1.00 86.69 109 LEU A N 1
ATOM 889 C CA . LEU A 1 109 ? 7.340 -7.638 -7.724 1.00 86.69 109 LEU A CA 1
ATOM 890 C C . LEU A 1 109 ? 6.957 -8.808 -8.637 1.00 86.69 109 LEU A C 1
ATOM 892 O O . LEU A 1 109 ? 7.834 -9.420 -9.242 1.00 86.69 109 LEU A O 1
ATOM 896 N N . VAL A 1 110 ? 5.657 -9.086 -8.776 1.00 85.94 110 VAL A N 1
ATOM 897 C CA . VAL A 1 110 ? 5.138 -10.118 -9.686 1.00 85.94 110 VAL A CA 1
ATOM 898 C C . VAL A 1 110 ? 5.399 -9.734 -11.143 1.00 85.94 110 VAL A C 1
ATOM 900 O O . VAL A 1 110 ? 5.882 -10.560 -11.913 1.00 85.94 110 VAL A O 1
ATOM 903 N N . VAL A 1 111 ? 5.161 -8.473 -11.519 1.00 85.50 111 VAL A N 1
ATOM 904 C CA . VAL A 1 111 ? 5.459 -7.966 -12.871 1.00 85.50 111 VAL A CA 1
ATOM 905 C C . VAL A 1 111 ? 6.949 -8.098 -13.184 1.00 85.50 111 VAL A C 1
ATOM 907 O O . VAL A 1 111 ? 7.303 -8.599 -14.249 1.00 85.50 111 VAL A O 1
ATOM 910 N N . MET A 1 112 ? 7.826 -7.719 -12.250 1.00 86.06 112 MET A N 1
ATOM 911 C CA . MET A 1 112 ? 9.272 -7.895 -12.401 1.00 86.06 112 MET A CA 1
ATOM 912 C C . MET A 1 112 ? 9.660 -9.370 -12.538 1.00 86.06 112 MET A C 1
ATOM 914 O O . MET A 1 112 ? 10.549 -9.693 -13.319 1.00 86.06 112 MET A O 1
ATOM 918 N N . TYR A 1 113 ? 9.024 -10.266 -11.783 1.00 83.31 113 TYR A N 1
ATOM 919 C CA . TYR A 1 113 ? 9.305 -11.699 -11.851 1.00 83.31 113 TYR A CA 1
ATOM 920 C C . TYR A 1 113 ? 8.919 -12.298 -13.212 1.00 83.31 113 TYR A C 1
ATOM 922 O O . TYR A 1 113 ? 9.704 -13.046 -13.786 1.00 83.31 113 TYR A O 1
ATOM 930 N N . ILE A 1 114 ? 7.749 -11.932 -13.747 1.00 83.81 114 ILE A N 1
ATOM 931 C CA . ILE A 1 114 ? 7.230 -12.465 -15.017 1.00 83.81 114 ILE A CA 1
ATOM 932 C C . ILE A 1 114 ? 7.967 -11.865 -16.221 1.00 83.81 114 ILE A C 1
ATOM 934 O O . ILE A 1 114 ? 8.399 -12.593 -17.111 1.00 83.81 114 ILE A O 1
ATOM 938 N N . TYR A 1 115 ? 8.106 -10.539 -16.261 1.00 82.81 115 TYR A N 1
ATOM 939 C CA . TYR A 1 115 ? 8.582 -9.817 -1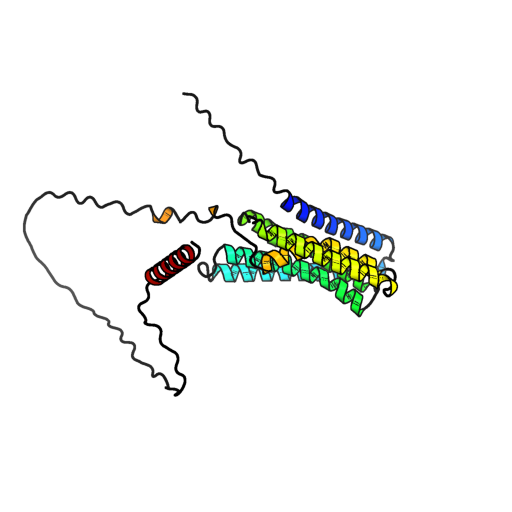7.447 1.00 82.81 115 TYR A CA 1
ATOM 940 C C . TYR A 1 115 ? 10.043 -9.358 -17.341 1.00 82.81 115 TYR A C 1
ATOM 942 O O . TYR A 1 115 ? 10.620 -8.874 -18.315 1.00 82.81 115 TYR A O 1
ATOM 950 N N . GLY A 1 116 ? 10.670 -9.493 -16.171 1.00 82.81 116 GLY A N 1
ATOM 951 C CA . GLY A 1 116 ? 12.009 -8.972 -15.923 1.00 82.81 116 GLY A CA 1
ATOM 952 C C . GLY A 1 116 ? 12.055 -7.440 -15.908 1.00 82.81 116 GLY A C 1
ATOM 953 O O . GLY A 1 116 ? 11.134 -6.760 -15.456 1.00 82.81 116 GLY A O 1
ATOM 954 N N . TYR A 1 117 ? 13.171 -6.885 -16.391 1.00 80.44 117 TYR A N 1
ATOM 955 C CA . TYR A 1 117 ? 13.336 -5.442 -16.552 1.00 80.44 117 TYR A CA 1
ATOM 956 C C . TYR A 1 117 ? 12.681 -5.003 -17.866 1.00 80.44 117 TYR A C 1
ATOM 958 O O . TYR A 1 117 ? 13.277 -5.131 -18.933 1.00 80.44 117 TYR A O 1
ATOM 966 N N . HIS A 1 118 ? 11.442 -4.528 -17.772 1.00 81.31 118 HIS A N 1
ATOM 967 C CA . HIS A 1 118 ? 10.634 -4.049 -18.893 1.00 81.31 118 HIS A CA 1
ATOM 968 C C . HIS A 1 118 ? 9.981 -2.708 -18.515 1.00 81.31 118 HIS A C 1
ATOM 970 O O . HIS A 1 118 ? 9.671 -2.523 -17.336 1.00 81.31 118 HIS A O 1
ATOM 976 N N . PRO A 1 119 ? 9.679 -1.794 -19.457 1.00 79.56 119 PRO A N 1
ATOM 977 C CA . PRO A 1 119 ? 8.908 -0.571 -19.177 1.00 79.56 119 PRO A CA 1
ATOM 978 C C . PRO A 1 119 ? 7.602 -0.796 -18.388 1.00 79.56 119 PRO A C 1
ATOM 980 O O . PRO A 1 119 ? 7.197 0.040 -17.582 1.00 79.56 119 PRO A O 1
ATOM 983 N N . PHE A 1 120 ? 6.983 -1.973 -18.535 1.00 80.12 120 PHE A N 1
ATOM 984 C CA . PHE A 1 120 ? 5.807 -2.384 -17.753 1.00 80.12 120 PHE A CA 1
ATOM 985 C C . PHE A 1 120 ? 6.072 -2.440 -16.245 1.00 80.12 120 PHE A C 1
ATOM 987 O O . PHE A 1 120 ? 5.168 -2.163 -15.460 1.00 80.12 120 PHE A O 1
ATOM 994 N N . LEU A 1 121 ? 7.300 -2.746 -15.823 1.00 83.50 121 LEU A N 1
ATOM 995 C CA . LEU A 1 121 ? 7.682 -2.718 -14.415 1.00 83.50 121 LEU A CA 1
ATOM 996 C C . LEU A 1 121 ? 7.570 -1.302 -13.851 1.00 83.50 121 LEU A C 1
ATOM 998 O O . LEU A 1 121 ? 6.941 -1.107 -12.816 1.00 83.50 121 LEU A O 1
ATOM 1002 N N . ILE A 1 122 ? 8.128 -0.324 -14.562 1.00 81.56 122 ILE A N 1
ATOM 1003 C CA . ILE A 1 122 ? 8.105 1.091 -14.178 1.00 81.56 122 ILE A CA 1
ATOM 1004 C C . ILE A 1 122 ? 6.651 1.577 -14.090 1.00 81.56 122 ILE A C 1
ATOM 1006 O O . ILE A 1 122 ? 6.234 2.120 -13.068 1.00 81.56 122 ILE A O 1
ATOM 1010 N N . MET A 1 123 ? 5.849 1.269 -15.110 1.00 81.12 123 MET A N 1
ATOM 1011 C CA . MET A 1 123 ? 4.414 1.572 -15.145 1.00 81.12 123 MET A CA 1
ATOM 1012 C C . MET A 1 123 ? 3.651 0.955 -13.971 1.00 81.12 123 MET A C 1
ATOM 1014 O O . MET A 1 123 ? 2.897 1.642 -13.281 1.00 81.12 123 MET A O 1
ATOM 1018 N N . SER A 1 124 ? 3.873 -0.335 -13.709 1.00 86.38 124 SER A N 1
ATOM 1019 C CA . SER A 1 124 ? 3.227 -1.035 -12.599 1.00 86.38 124 SER A CA 1
ATOM 1020 C C . SER A 1 124 ? 3.640 -0.451 -11.249 1.00 86.38 124 SER A C 1
ATOM 1022 O O . SER A 1 124 ? 2.784 -0.260 -10.389 1.00 86.38 124 SER A O 1
ATOM 1024 N N . ALA A 1 125 ? 4.915 -0.090 -11.071 1.00 85.50 125 ALA A N 1
ATOM 1025 C CA . ALA A 1 125 ? 5.411 0.540 -9.855 1.00 85.50 125 ALA A CA 1
ATOM 1026 C C . ALA A 1 125 ? 4.723 1.889 -9.610 1.00 85.50 125 ALA A C 1
ATOM 1028 O O . ALA A 1 125 ? 4.277 2.145 -8.493 1.00 85.50 125 ALA A O 1
ATOM 1029 N N . PHE A 1 126 ? 4.538 2.707 -10.650 1.00 80.88 126 PHE A N 1
ATOM 1030 C CA . PHE A 1 126 ? 3.821 3.979 -10.532 1.00 80.88 126 PHE A CA 1
ATOM 1031 C C . PHE A 1 126 ? 2.365 3.802 -10.126 1.00 80.88 126 PHE A C 1
ATOM 1033 O O . PHE A 1 126 ? 1.919 4.385 -9.132 1.00 80.88 126 PHE A O 1
ATOM 1040 N N . ILE A 1 127 ? 1.646 2.947 -10.853 1.00 84.94 127 ILE A N 1
ATOM 1041 C CA . ILE A 1 127 ? 0.242 2.647 -10.566 1.00 84.94 127 ILE A CA 1
ATOM 1042 C C . ILE A 1 127 ? 0.097 2.053 -9.161 1.00 84.94 127 ILE A C 1
ATOM 1044 O O . ILE A 1 127 ? -0.924 2.264 -8.523 1.00 84.94 127 ILE A O 1
ATOM 1048 N N . CYS A 1 128 ? 1.107 1.354 -8.643 1.00 88.44 128 CYS A N 1
ATOM 1049 C CA . CYS A 1 128 ? 1.028 0.694 -7.346 1.00 88.44 128 CYS A CA 1
ATOM 1050 C C . CYS A 1 128 ? 1.561 1.514 -6.165 1.00 88.44 128 CYS A C 1
ATOM 1052 O O . CYS A 1 128 ? 1.199 1.207 -5.034 1.00 88.44 128 CYS A O 1
ATOM 1054 N N . TYR A 1 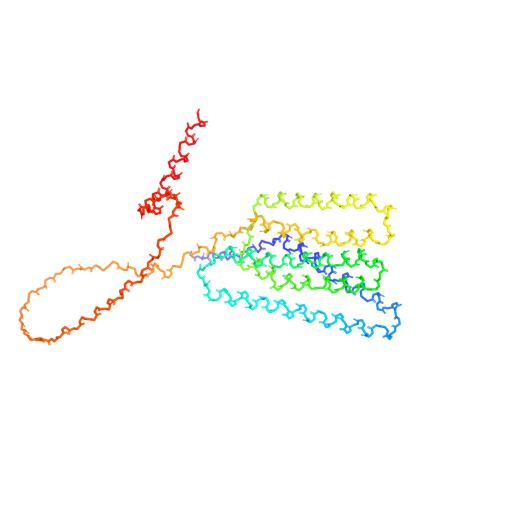129 ? 2.393 2.538 -6.363 1.00 85.44 129 TYR A N 1
ATOM 1055 C CA . TYR A 1 129 ? 2.948 3.325 -5.249 1.00 85.44 129 TYR A CA 1
ATOM 1056 C C . TYR A 1 129 ? 2.167 4.603 -4.940 1.00 85.44 129 TYR A C 1
ATOM 1058 O O . TYR A 1 129 ? 2.162 5.036 -3.785 1.00 85.44 129 TYR A O 1
ATOM 1066 N N . ILE A 1 130 ? 1.433 5.160 -5.909 1.00 83.75 130 ILE A N 1
ATOM 1067 C CA . ILE A 1 130 ? 0.604 6.356 -5.686 1.00 83.75 130 ILE A CA 1
ATOM 1068 C C . ILE A 1 130 ? -0.681 6.032 -4.891 1.00 83.75 130 ILE A C 1
ATOM 1070 O O . ILE A 1 130 ? -0.925 6.689 -3.872 1.00 83.75 130 ILE A O 1
ATOM 1074 N N . PRO A 1 131 ? -1.503 5.021 -5.258 1.00 86.56 131 PRO A N 1
ATOM 1075 C CA . PRO A 1 131 ? -2.750 4.729 -4.547 1.00 86.56 131 PRO A CA 1
ATOM 1076 C C . PRO A 1 131 ? -2.589 4.420 -3.055 1.00 86.56 131 PRO A C 1
ATOM 1078 O O . PRO A 1 131 ? -3.426 4.891 -2.285 1.00 86.56 131 PRO A O 1
ATOM 1081 N N . PRO A 1 132 ? -1.535 3.719 -2.584 1.00 86.88 132 PRO A N 1
ATOM 1082 C CA . PRO A 1 132 ? -1.288 3.560 -1.157 1.00 86.88 132 PRO A CA 1
ATOM 1083 C C . PRO A 1 132 ? -1.311 4.858 -0.349 1.00 86.88 132 PRO A C 1
ATOM 1085 O O . PRO A 1 132 ? -1.855 4.845 0.758 1.00 86.88 132 PRO A O 1
ATOM 1088 N N . GLY A 1 133 ? -0.779 5.958 -0.898 1.00 82.50 133 GLY A N 1
ATOM 1089 C CA . GLY A 1 133 ? -0.834 7.297 -0.293 1.00 82.50 133 GLY A CA 1
ATOM 1090 C C . GLY A 1 133 ? -2.266 7.768 -0.034 1.00 82.50 133 GLY A C 1
ATOM 1091 O O . GLY A 1 133 ? -2.627 8.232 1.054 1.00 82.50 133 GLY A O 1
ATOM 1092 N N . MET A 1 134 ? -3.118 7.575 -1.039 1.00 82.31 134 MET A N 1
ATOM 1093 C CA . MET A 1 134 ? -4.535 7.930 -0.981 1.00 82.31 134 MET A CA 1
ATOM 1094 C C . MET A 1 134 ? -5.310 7.003 -0.040 1.00 82.31 134 MET A C 1
ATOM 1096 O O . MET A 1 134 ? -6.133 7.476 0.743 1.00 82.31 134 MET A O 1
ATOM 1100 N N . ILE A 1 135 ? -5.016 5.699 -0.049 1.00 86.62 135 ILE A N 1
ATOM 1101 C CA . ILE A 1 135 ? -5.657 4.708 0.831 1.00 86.62 135 ILE A CA 1
ATOM 1102 C C . ILE A 1 135 ? -5.375 5.023 2.302 1.00 86.62 135 ILE A C 1
ATOM 1104 O O . ILE A 1 135 ? -6.293 4.931 3.124 1.00 86.62 135 ILE A O 1
ATOM 1108 N N . ILE A 1 136 ? -4.156 5.456 2.656 1.00 85.38 136 ILE A N 1
ATOM 1109 C CA . ILE A 1 136 ? -3.886 5.887 4.034 1.00 85.38 136 ILE A CA 1
ATOM 1110 C C . ILE A 1 136 ? -4.778 7.059 4.422 1.00 85.38 136 ILE A C 1
ATOM 1112 O O . ILE A 1 136 ? -5.385 7.027 5.492 1.00 85.38 136 ILE A O 1
ATOM 1116 N N . SER A 1 137 ? -4.902 8.061 3.557 1.00 78.81 137 SER A N 1
ATOM 1117 C CA . SER A 1 137 ? -5.715 9.247 3.840 1.00 78.81 137 SER A CA 1
ATOM 1118 C C . SER A 1 137 ? -7.213 8.917 3.930 1.00 78.81 137 SER A C 1
ATOM 1120 O O . SER A 1 137 ? -7.902 9.398 4.832 1.00 78.81 137 SER A O 1
ATOM 1122 N N . LEU A 1 138 ? -7.714 8.055 3.038 1.00 76.31 138 LEU A N 1
ATOM 1123 C CA . LEU A 1 138 ? -9.139 7.728 2.897 1.00 76.31 138 LEU A CA 1
ATOM 1124 C C . LEU A 1 138 ? -9.657 6.686 3.895 1.00 76.31 138 LEU A C 1
ATOM 1126 O O . LEU A 1 138 ? -10.824 6.764 4.294 1.00 76.31 138 LEU A O 1
ATOM 1130 N N . PHE A 1 139 ? -8.828 5.708 4.264 1.00 78.31 139 PHE A N 1
ATOM 1131 C CA . PHE A 1 139 ? -9.216 4.596 5.134 1.00 78.31 139 PHE A CA 1
ATOM 1132 C C . PHE A 1 139 ? -8.478 4.654 6.466 1.00 78.31 139 PHE A C 1
ATOM 1134 O O . PHE A 1 139 ? -9.106 4.704 7.515 1.00 78.31 139 PHE A O 1
ATOM 1141 N N . ILE A 1 140 ? -7.152 4.713 6.479 1.00 83.25 140 ILE A N 1
ATOM 1142 C CA . ILE A 1 140 ? -6.412 4.493 7.729 1.00 83.25 140 ILE A CA 1
ATOM 1143 C C . ILE A 1 140 ? -6.492 5.713 8.658 1.00 83.25 140 ILE A C 1
ATOM 1145 O O . ILE A 1 140 ? -6.850 5.572 9.826 1.00 83.25 140 ILE A O 1
ATOM 1149 N N . LEU A 1 141 ? -6.231 6.925 8.164 1.00 81.44 141 LEU A N 1
ATOM 1150 C CA . LEU A 1 141 ? -6.125 8.120 9.007 1.00 81.44 141 LEU A CA 1
ATOM 1151 C C . LEU A 1 141 ? -7.470 8.517 9.635 1.00 81.44 141 LEU A C 1
ATOM 1153 O O . LEU A 1 141 ? -7.532 8.808 10.833 1.00 81.44 141 LEU A O 1
ATOM 1157 N N . GLN A 1 142 ? -8.553 8.464 8.852 1.00 79.19 142 GLN A N 1
ATOM 1158 C CA . GLN A 1 142 ? -9.912 8.739 9.336 1.00 79.19 142 GLN A CA 1
ATOM 1159 C C . GLN A 1 142 ? -10.308 7.775 10.464 1.00 79.19 142 GLN A C 1
ATOM 1161 O O . GLN A 1 142 ? -10.829 8.203 11.496 1.00 79.19 142 GLN A O 1
ATOM 1166 N N . HIS A 1 143 ? -9.991 6.486 10.317 1.00 75.75 143 HIS A N 1
ATOM 1167 C CA . HIS A 1 143 ? -10.376 5.462 11.286 1.00 75.75 143 HIS A CA 1
ATOM 1168 C C . HIS A 1 143 ? -9.470 5.502 12.524 1.00 75.75 143 HIS A C 1
ATOM 1170 O O . HIS A 1 143 ? -9.966 5.461 13.647 1.00 75.75 143 HIS A O 1
ATOM 1176 N N . LEU A 1 144 ? -8.161 5.722 12.366 1.00 77.25 144 LEU A N 1
ATOM 1177 C CA . LEU A 1 144 ? -7.249 5.925 13.499 1.00 77.25 144 LEU A CA 1
ATOM 1178 C C . LEU A 1 144 ? -7.584 7.172 14.335 1.00 77.25 144 LEU A C 1
ATOM 1180 O O . LEU A 1 144 ? -7.227 7.226 15.518 1.00 77.25 144 LEU A O 1
ATOM 1184 N N . ARG A 1 145 ? -8.219 8.190 13.735 1.00 78.38 145 ARG A N 1
ATOM 1185 C CA . ARG A 1 145 ? -8.736 9.365 14.455 1.00 78.38 145 ARG A CA 1
ATOM 1186 C C . ARG A 1 145 ? -10.053 9.049 15.162 1.00 78.38 145 ARG A C 1
ATOM 1188 O O . ARG A 1 145 ? -10.172 9.361 16.342 1.00 78.38 145 ARG A O 1
ATOM 1195 N N . LYS A 1 146 ? -10.997 8.401 14.472 1.00 75.38 146 LYS A N 1
ATOM 1196 C CA . LYS A 1 146 ? -12.332 8.078 15.005 1.00 75.38 146 LYS A CA 1
ATOM 1197 C C . LYS A 1 146 ? -12.289 7.092 16.175 1.00 75.38 146 LYS A C 1
ATOM 1199 O O . LYS A 1 146 ? -13.003 7.272 17.150 1.00 75.38 146 LYS A O 1
ATOM 1204 N N . TYR A 1 147 ? -11.443 6.070 16.086 1.00 65.44 147 TYR A N 1
ATOM 1205 C CA . TYR A 1 147 ? -11.480 4.917 16.987 1.00 65.44 147 TYR A CA 1
ATOM 1206 C C . TYR A 1 147 ? -10.468 4.968 18.146 1.00 65.44 147 TYR A C 1
ATOM 1208 O O . TYR A 1 147 ? -10.410 4.030 18.931 1.00 65.44 147 TYR A O 1
ATOM 1216 N N . GLN A 1 148 ? -9.661 6.036 18.258 1.00 66.81 148 GLN A N 1
ATOM 1217 C CA . GLN A 1 148 ? -8.631 6.210 19.303 1.00 66.81 148 GLN A CA 1
ATOM 1218 C C . GLN A 1 148 ? -7.884 4.908 19.654 1.00 66.81 148 GLN A C 1
ATOM 1220 O O . GLN A 1 148 ? -7.824 4.501 20.811 1.00 66.81 148 GLN A O 1
ATOM 1225 N N . VAL A 1 149 ? -7.346 4.231 18.636 1.00 64.31 149 VAL A N 1
ATOM 1226 C CA . VAL A 1 149 ? -6.723 2.910 18.795 1.00 64.31 149 VAL A CA 1
ATOM 1227 C C . VAL A 1 149 ? -5.582 2.977 19.817 1.00 64.31 149 VAL A C 1
ATOM 1229 O O . VAL A 1 149 ? -4.598 3.695 19.608 1.00 64.31 149 VAL A O 1
ATOM 1232 N N . CYS A 1 150 ? -5.715 2.220 20.907 1.00 65.44 150 CYS A N 1
ATOM 1233 C CA . CYS A 1 150 ? -4.672 2.028 21.909 1.00 65.44 150 CYS A CA 1
ATOM 1234 C C . CYS A 1 150 ? -3.819 0.815 21.526 1.00 65.44 150 CYS A C 1
ATOM 1236 O O . CYS A 1 150 ? -4.326 -0.184 21.016 1.00 65.44 150 CYS A O 1
ATOM 1238 N N . ARG A 1 151 ? -2.506 0.907 21.757 1.00 63.81 151 ARG A N 1
ATOM 1239 C CA . ARG A 1 151 ? -1.566 -0.186 21.490 1.00 63.81 151 ARG A CA 1
ATOM 1240 C C . ARG A 1 151 ? -1.077 -0.791 22.787 1.00 63.81 151 ARG A C 1
ATOM 1242 O O . ARG A 1 151 ? -0.598 -0.088 23.668 1.00 63.81 151 ARG A O 1
ATOM 1249 N N . GLU A 1 152 ? -1.171 -2.107 22.856 1.00 65.44 152 GLU A N 1
ATOM 1250 C CA . GLU A 1 152 ? -0.671 -2.908 23.962 1.00 65.44 152 GLU A CA 1
ATOM 1251 C C . GLU A 1 152 ? 0.789 -3.316 23.708 1.00 65.44 152 GLU A C 1
ATOM 1253 O O . GLU A 1 152 ? 1.203 -3.440 22.549 1.00 65.44 152 GLU A O 1
ATOM 1258 N N . LYS A 1 153 ? 1.568 -3.590 24.765 1.00 70.88 153 LYS A N 1
ATOM 1259 C CA . LYS A 1 153 ? 2.973 -4.043 24.651 1.00 70.88 153 LYS A CA 1
ATOM 1260 C C . LYS A 1 153 ? 3.133 -5.251 23.712 1.00 70.88 153 LYS A C 1
ATOM 1262 O O . LYS A 1 153 ? 4.099 -5.320 22.955 1.00 70.88 153 LYS A O 1
ATOM 1267 N N . ARG A 1 154 ? 2.148 -6.159 23.683 1.00 69.81 154 ARG A N 1
ATOM 1268 C CA . ARG A 1 154 ? 2.114 -7.327 22.784 1.00 69.81 154 ARG A CA 1
ATOM 1269 C C . ARG A 1 154 ? 2.139 -6.945 21.297 1.00 69.81 154 ARG A C 1
ATOM 1271 O O . ARG A 1 154 ? 2.784 -7.628 20.504 1.00 69.81 154 ARG A O 1
ATOM 1278 N N . SER A 1 155 ? 1.489 -5.841 20.919 1.00 70.38 155 SER A N 1
ATOM 1279 C CA . SER A 1 155 ? 1.492 -5.341 19.534 1.00 70.38 155 SER A CA 1
ATOM 1280 C C . SER A 1 155 ? 2.880 -4.860 19.096 1.00 70.38 155 SER A C 1
ATOM 1282 O O . SER A 1 155 ? 3.278 -5.079 17.953 1.00 70.38 155 SER A O 1
ATOM 1284 N N . THR A 1 156 ? 3.656 -4.284 20.020 1.00 76.38 156 THR A N 1
ATOM 1285 C CA . THR A 1 156 ? 5.039 -3.857 19.776 1.00 76.38 156 THR A CA 1
ATOM 1286 C C . THR A 1 156 ? 5.945 -5.053 19.501 1.00 76.38 156 THR A C 1
ATOM 1288 O O . THR A 1 156 ? 6.717 -5.016 18.544 1.00 76.38 156 THR A O 1
ATOM 1291 N N . ASN A 1 157 ? 5.795 -6.139 20.267 1.00 81.94 157 ASN A N 1
ATOM 1292 C CA . ASN A 1 157 ? 6.570 -7.367 20.067 1.00 81.94 157 ASN A CA 1
ATOM 1293 C C . ASN A 1 157 ? 6.270 -8.007 18.706 1.00 81.94 157 ASN A C 1
ATOM 1295 O O . ASN A 1 157 ? 7.193 -8.338 17.970 1.00 81.94 157 ASN A O 1
ATOM 1299 N N . LEU A 1 158 ? 4.993 -8.112 18.321 1.00 78.50 158 LEU A N 1
ATOM 1300 C CA . LEU A 1 158 ? 4.602 -8.633 17.003 1.00 78.50 158 LEU A CA 1
ATOM 1301 C C . LEU A 1 158 ? 5.165 -7.790 15.856 1.00 78.50 158 LEU A C 1
ATOM 1303 O O . LEU A 1 158 ? 5.621 -8.327 14.848 1.00 78.50 158 LEU A O 1
ATOM 1307 N N . ARG A 1 159 ? 5.177 -6.466 16.020 1.00 78.19 159 ARG A N 1
ATOM 1308 C CA . ARG A 1 159 ? 5.763 -5.550 15.041 1.00 78.19 159 ARG A CA 1
ATOM 1309 C C . ARG A 1 159 ? 7.270 -5.763 14.921 1.00 78.19 159 ARG A C 1
ATOM 1311 O O . ARG A 1 159 ? 7.768 -5.845 13.804 1.00 78.19 159 ARG A O 1
ATOM 1318 N N . ALA A 1 160 ? 7.973 -5.896 16.046 1.00 83.25 160 ALA A N 1
ATOM 1319 C CA . ALA A 1 160 ? 9.404 -6.189 16.072 1.00 83.25 160 ALA A CA 1
ATOM 1320 C C . ALA A 1 160 ? 9.719 -7.532 15.396 1.00 83.25 160 ALA A C 1
ATOM 1322 O O . ALA A 1 160 ? 10.622 -7.591 14.566 1.00 83.25 160 ALA A O 1
ATOM 1323 N N . VAL A 1 161 ? 8.924 -8.575 15.660 1.00 84.81 161 VAL A N 1
ATOM 1324 C CA . VAL A 1 161 ? 9.040 -9.875 14.979 1.00 84.81 161 VAL A CA 1
ATOM 1325 C C . VAL A 1 161 ? 8.813 -9.728 13.475 1.00 84.81 161 VAL A C 1
ATOM 1327 O O . VAL A 1 161 ? 9.582 -10.268 12.688 1.00 84.81 161 VAL A O 1
ATOM 1330 N N . CYS A 1 162 ? 7.809 -8.959 13.051 1.00 82.44 162 CYS A N 1
ATOM 1331 C CA . CYS A 1 162 ? 7.548 -8.736 11.630 1.00 82.44 162 CYS A CA 1
ATOM 1332 C C . CYS A 1 162 ? 8.689 -7.962 10.946 1.00 82.44 162 CYS A C 1
ATOM 1334 O O . CYS A 1 162 ? 9.056 -8.271 9.814 1.00 82.44 162 CYS A O 1
ATOM 1336 N N . PHE A 1 163 ? 9.285 -6.986 11.636 1.00 81.12 163 PHE A N 1
ATOM 1337 C CA . PHE A 1 163 ? 10.482 -6.291 11.164 1.00 81.12 163 PHE A CA 1
ATOM 1338 C C . PHE A 1 163 ? 11.687 -7.222 11.064 1.00 81.12 163 PHE A C 1
ATOM 1340 O O . PHE A 1 163 ? 12.384 -7.191 10.053 1.00 81.12 163 PHE A O 1
ATOM 1347 N N . ALA A 1 164 ? 11.905 -8.070 12.069 1.00 85.06 164 ALA A N 1
ATOM 1348 C CA . ALA A 1 164 ? 12.963 -9.073 12.047 1.00 85.06 164 ALA A CA 1
ATOM 1349 C C . ALA A 1 164 ? 12.767 -10.056 10.885 1.00 85.06 164 ALA A C 1
ATOM 1351 O O . ALA A 1 164 ? 13.713 -10.333 10.156 1.00 85.06 164 ALA A O 1
ATOM 1352 N N . LEU A 1 165 ? 11.534 -10.509 10.638 1.00 85.38 165 LEU A N 1
ATOM 1353 C CA . LEU A 1 165 ? 11.207 -11.371 9.503 1.00 85.38 165 LEU A CA 1
ATOM 1354 C C . LEU A 1 165 ? 11.499 -10.676 8.165 1.00 85.38 165 LEU A C 1
ATOM 1356 O O . LEU A 1 165 ? 12.127 -11.267 7.289 1.00 85.38 165 LEU A O 1
ATOM 1360 N N . HIS A 1 166 ? 11.112 -9.404 8.015 1.00 82.75 166 HIS A N 1
ATOM 1361 C CA . HIS A 1 166 ? 11.460 -8.613 6.833 1.00 82.75 166 HIS A CA 1
ATOM 1362 C C . HIS A 1 166 ? 12.973 -8.434 6.674 1.00 82.75 166 HIS A C 1
ATOM 1364 O O . HIS A 1 166 ? 13.463 -8.509 5.550 1.00 82.75 166 HIS A O 1
ATOM 1370 N N . ALA A 1 167 ? 13.716 -8.249 7.768 1.00 81.44 167 ALA A N 1
ATOM 1371 C CA . ALA A 1 167 ? 15.172 -8.160 7.745 1.00 81.44 167 ALA A CA 1
ATOM 1372 C C . ALA A 1 167 ? 15.827 -9.494 7.346 1.00 81.44 167 ALA A C 1
ATOM 1374 O O . ALA A 1 167 ? 16.758 -9.492 6.550 1.00 81.44 167 ALA A O 1
ATOM 1375 N N . ILE A 1 168 ? 15.317 -10.632 7.825 1.00 85.75 168 ILE A N 1
ATOM 1376 C CA . ILE A 1 168 ? 15.794 -11.968 7.429 1.00 85.75 168 ILE A CA 1
ATOM 1377 C C . ILE A 1 168 ? 15.547 -12.200 5.939 1.00 85.75 168 ILE A C 1
ATOM 1379 O O . ILE A 1 168 ? 16.462 -12.590 5.219 1.00 85.75 168 ILE A O 1
ATOM 1383 N N . VAL A 1 169 ? 14.334 -11.911 5.460 1.00 81.50 169 VAL A N 1
ATOM 1384 C CA . VAL A 1 169 ? 14.002 -11.992 4.030 1.00 81.50 169 VAL A CA 1
ATOM 1385 C C . VAL A 1 169 ? 14.910 -11.067 3.222 1.00 81.50 169 VAL A C 1
ATOM 1387 O O . VAL A 1 169 ? 15.408 -11.463 2.174 1.00 81.50 169 VAL A O 1
ATOM 1390 N N . PHE A 1 170 ? 15.185 -9.865 3.729 1.00 77.62 170 PHE A N 1
ATOM 1391 C CA . PHE A 1 170 ? 16.102 -8.925 3.100 1.00 77.62 170 PHE A CA 1
ATOM 1392 C C . PHE A 1 170 ? 17.537 -9.465 3.014 1.00 77.62 170 PHE A C 1
ATOM 1394 O O . PHE A 1 170 ? 18.124 -9.413 1.938 1.00 77.62 170 PHE A O 1
ATOM 1401 N N . ILE A 1 171 ? 18.078 -10.034 4.096 1.00 80.06 171 ILE A N 1
ATOM 1402 C CA . ILE A 1 171 ? 19.409 -10.663 4.116 1.00 80.06 171 ILE A CA 1
ATOM 1403 C C . ILE A 1 171 ? 19.456 -11.852 3.153 1.00 80.06 171 ILE A C 1
ATOM 1405 O O . ILE A 1 171 ? 20.416 -11.987 2.399 1.00 80.06 171 ILE A O 1
ATOM 1409 N N . ALA A 1 172 ? 18.414 -12.686 3.132 1.00 81.19 172 ALA A N 1
ATOM 1410 C CA . ALA A 1 172 ? 18.324 -13.807 2.205 1.00 81.19 172 ALA A CA 1
ATOM 1411 C C . ALA A 1 172 ? 18.348 -13.312 0.754 1.00 81.19 172 ALA A C 1
ATOM 1413 O O . ALA A 1 172 ? 19.181 -13.756 -0.031 1.00 81.19 172 ALA A O 1
ATOM 1414 N N . ILE A 1 173 ? 17.505 -12.331 0.413 1.00 74.00 173 ILE A N 1
ATOM 1415 C CA . ILE A 1 173 ? 17.498 -11.718 -0.919 1.00 74.00 173 ILE A CA 1
ATOM 1416 C C . ILE A 1 173 ? 18.882 -11.164 -1.242 1.00 74.00 173 ILE A C 1
ATOM 1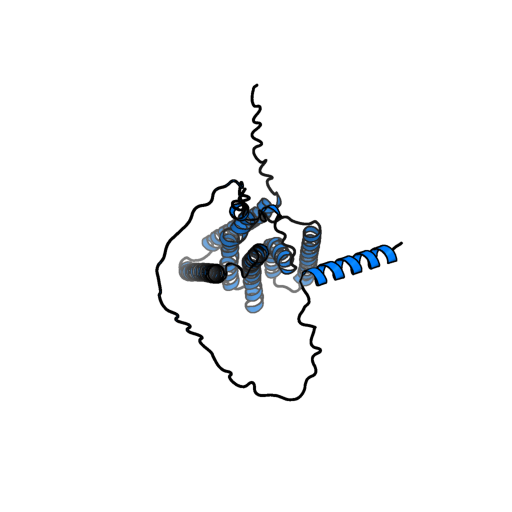418 O O . ILE A 1 173 ? 19.400 -11.521 -2.292 1.00 74.00 173 ILE A O 1
ATOM 1422 N N . ALA A 1 174 ? 19.484 -10.380 -0.335 1.00 70.75 174 ALA A N 1
ATOM 1423 C CA . ALA A 1 174 ? 20.826 -9.801 -0.449 1.00 70.75 174 ALA A CA 1
ATOM 1424 C C . ALA A 1 174 ? 21.904 -10.861 -0.737 1.00 70.75 174 ALA A C 1
ATOM 1426 O O . ALA A 1 174 ? 22.790 -10.632 -1.554 1.00 70.75 174 ALA A O 1
ATOM 1427 N N . PHE A 1 175 ? 21.803 -12.037 -0.119 1.00 75.50 175 PHE A N 1
ATOM 1428 C CA . PHE A 1 175 ? 22.726 -13.151 -0.334 1.00 75.50 175 PHE A CA 1
ATOM 1429 C C . PHE A 1 175 ? 22.536 -13.807 -1.711 1.00 75.50 175 PHE A C 1
ATOM 1431 O O . PHE A 1 175 ? 23.505 -14.140 -2.391 1.00 75.50 175 PHE A O 1
ATOM 1438 N N . PHE A 1 176 ? 21.289 -13.922 -2.174 1.00 71.44 176 PHE A N 1
ATOM 1439 C CA . PHE A 1 176 ? 20.957 -14.448 -3.502 1.00 71.44 176 PHE A CA 1
ATOM 1440 C C . PHE A 1 176 ? 21.076 -13.406 -4.633 1.00 71.44 176 PHE A C 1
ATOM 1442 O O . PHE A 1 176 ? 20.919 -13.754 -5.804 1.00 71.44 176 PHE A O 1
ATOM 1449 N N . VAL A 1 177 ? 21.422 -12.146 -4.325 1.00 64.12 177 VAL A N 1
ATOM 1450 C CA . VAL A 1 177 ? 21.621 -11.060 -5.308 1.00 64.12 177 VAL A CA 1
ATOM 1451 C C . VAL A 1 177 ? 22.648 -11.409 -6.372 1.00 64.12 177 VAL A C 1
ATOM 1453 O O . VAL A 1 177 ? 22.463 -11.016 -7.520 1.00 64.12 177 VAL A O 1
ATOM 1456 N N . GLY A 1 178 ? 23.680 -12.187 -6.033 1.00 57.66 178 GLY A N 1
ATOM 1457 C CA . GLY A 1 178 ? 24.685 -12.631 -7.003 1.00 57.66 178 GLY A CA 1
ATOM 1458 C C . GLY A 1 178 ? 24.104 -13.408 -8.192 1.00 57.66 178 GLY A C 1
ATOM 1459 O O . GLY A 1 178 ? 24.740 -13.475 -9.239 1.00 57.66 178 GLY A O 1
ATOM 1460 N N . GLN A 1 179 ? 22.888 -13.951 -8.056 1.00 62.09 179 GLN A N 1
ATOM 1461 C CA . GLN A 1 179 ? 22.171 -14.683 -9.106 1.00 62.09 179 GLN A CA 1
ATOM 1462 C C . GLN A 1 179 ? 21.102 -13.839 -9.823 1.00 62.09 179 GLN A C 1
ATOM 1464 O O . GLN A 1 179 ? 20.541 -14.267 -10.832 1.00 62.09 179 GLN A O 1
ATOM 1469 N N . LEU A 1 180 ? 20.797 -12.639 -9.323 1.00 61.78 180 LEU A N 1
ATOM 1470 C CA . LEU A 1 180 ? 19.760 -11.767 -9.870 1.00 61.78 180 LEU A CA 1
ATOM 1471 C C . LEU A 1 180 ? 20.374 -10.690 -10.776 1.00 61.78 180 LEU A C 1
ATOM 1473 O O . LEU A 1 180 ? 21.470 -10.185 -10.540 1.00 61.78 180 LEU A O 1
ATOM 1477 N N . LYS A 1 181 ? 19.646 -10.294 -11.829 1.00 67.25 181 LYS A N 1
ATOM 1478 C CA . LYS A 1 181 ? 20.053 -9.185 -12.713 1.00 67.25 181 LYS A CA 1
ATOM 1479 C C . LYS A 1 181 ? 20.328 -7.927 -11.878 1.00 67.25 181 LYS A C 1
ATOM 1481 O O . LYS A 1 181 ? 19.526 -7.613 -11.005 1.00 67.25 181 LYS A O 1
ATOM 1486 N N . LYS A 1 182 ? 21.385 -7.167 -12.207 1.00 72.56 182 LYS A N 1
ATOM 1487 C CA . LYS A 1 182 ? 21.927 -6.029 -11.422 1.00 72.56 182 LYS A CA 1
ATOM 1488 C C . LYS A 1 182 ? 20.889 -5.057 -10.827 1.00 72.56 182 LYS A C 1
ATOM 1490 O O . LYS A 1 182 ? 21.144 -4.505 -9.771 1.00 72.56 182 LYS A O 1
ATOM 1495 N N . PHE A 1 183 ? 19.736 -4.842 -11.466 1.00 73.56 183 PHE A N 1
ATOM 1496 C CA . PHE A 1 183 ? 18.694 -3.914 -10.999 1.00 73.56 183 PHE A CA 1
ATOM 1497 C C . PHE A 1 183 ? 17.644 -4.531 -10.051 1.00 73.56 183 PHE A C 1
ATOM 1499 O O . PHE A 1 183 ? 17.173 -3.863 -9.130 1.00 73.56 183 PHE A O 1
ATOM 1506 N N . ALA A 1 184 ? 17.274 -5.800 -10.250 1.00 75.31 184 ALA A N 1
ATOM 1507 C CA . ALA A 1 184 ? 16.186 -6.448 -9.510 1.00 75.31 184 ALA A CA 1
ATOM 1508 C C . ALA A 1 184 ? 16.380 -6.448 -7.974 1.00 75.31 184 ALA A C 1
ATOM 1510 O O . ALA A 1 184 ? 15.430 -6.117 -7.263 1.00 75.31 184 ALA A O 1
ATOM 1511 N N . PRO A 1 185 ? 17.587 -6.715 -7.436 1.00 78.00 185 PRO A N 1
ATOM 1512 C CA . PRO A 1 185 ? 17.895 -6.594 -6.013 1.00 78.00 185 PRO A CA 1
ATOM 1513 C C . PRO A 1 185 ? 17.499 -5.260 -5.385 1.00 78.00 185 PRO A C 1
ATOM 1515 O O . PRO A 1 185 ? 16.841 -5.231 -4.346 1.00 78.00 185 PRO A O 1
ATOM 1518 N N . TYR A 1 186 ? 17.882 -4.152 -6.026 1.00 79.81 186 TYR A N 1
ATOM 1519 C CA . TYR A 1 186 ? 17.645 -2.807 -5.509 1.00 79.81 186 TYR A CA 1
ATOM 1520 C C . TYR A 1 186 ? 16.154 -2.477 -5.504 1.00 79.81 186 TYR A C 1
ATOM 1522 O O . TYR A 1 186 ? 15.654 -1.891 -4.545 1.00 79.81 186 TYR A O 1
ATOM 1530 N N . PHE A 1 187 ? 15.430 -2.911 -6.537 1.00 81.88 187 PHE A N 1
ATOM 1531 C CA . PHE A 1 187 ? 13.984 -2.734 -6.612 1.00 81.88 187 PHE A CA 1
ATOM 1532 C C . PHE A 1 187 ? 13.244 -3.540 -5.535 1.00 81.88 187 PHE A C 1
ATOM 1534 O O . PHE A 1 187 ? 12.385 -2.994 -4.838 1.00 81.88 187 PHE A O 1
ATOM 1541 N N . ILE A 1 188 ? 13.605 -4.816 -5.348 1.00 81.94 188 ILE A N 1
ATOM 1542 C CA . ILE A 1 188 ? 13.021 -5.666 -4.299 1.00 81.94 188 ILE A CA 1
ATOM 1543 C C . ILE A 1 188 ? 13.313 -5.084 -2.911 1.00 81.94 188 ILE A C 1
ATOM 1545 O O . ILE A 1 188 ? 12.414 -5.019 -2.067 1.00 81.94 188 ILE A O 1
ATOM 1549 N N . MET A 1 189 ? 14.551 -4.636 -2.682 1.00 81.50 189 MET A N 1
ATOM 1550 C CA . MET A 1 189 ? 14.962 -3.974 -1.445 1.00 81.50 189 MET A CA 1
ATOM 1551 C C . MET A 1 189 ? 14.100 -2.744 -1.169 1.00 81.50 189 MET A C 1
ATOM 1553 O O . MET A 1 189 ? 13.510 -2.638 -0.094 1.00 81.50 189 MET A O 1
ATOM 1557 N N . TYR A 1 190 ? 13.993 -1.844 -2.148 1.00 83.06 190 TYR A N 1
ATOM 1558 C CA . TYR A 1 190 ? 13.203 -0.626 -2.027 1.00 83.06 190 TYR A CA 1
ATOM 1559 C C . TYR A 1 190 ? 11.739 -0.943 -1.702 1.00 83.06 190 TYR A C 1
ATOM 1561 O O . TYR A 1 190 ? 11.208 -0.451 -0.708 1.00 83.06 190 TYR A O 1
ATOM 1569 N N . ASN A 1 191 ? 11.104 -1.837 -2.468 1.00 84.25 191 ASN A N 1
ATOM 1570 C CA . ASN A 1 191 ? 9.717 -2.244 -2.231 1.00 84.25 191 ASN A CA 1
ATOM 1571 C C . ASN A 1 191 ? 9.518 -2.818 -0.818 1.00 84.25 191 ASN A C 1
ATOM 1573 O O . ASN A 1 191 ? 8.575 -2.449 -0.114 1.00 84.25 191 ASN A O 1
ATOM 1577 N N . THR A 1 192 ? 10.429 -3.694 -0.387 1.00 82.88 192 THR A N 1
ATOM 1578 C CA . THR A 1 192 ? 10.363 -4.342 0.927 1.00 82.88 192 THR A CA 1
ATOM 1579 C C . THR A 1 192 ? 10.487 -3.322 2.050 1.00 82.88 192 THR A C 1
ATOM 1581 O O . THR A 1 192 ? 9.663 -3.337 2.961 1.00 82.88 192 THR A O 1
ATOM 1584 N N . LEU A 1 193 ? 11.455 -2.405 1.972 1.00 81.94 193 LEU A N 1
ATOM 1585 C CA . LEU A 1 193 ? 11.676 -1.381 2.996 1.00 81.94 193 LEU A CA 1
ATOM 1586 C C . LEU A 1 193 ? 10.514 -0.389 3.079 1.00 81.94 193 LEU A C 1
ATOM 1588 O O . LEU A 1 193 ? 10.010 -0.125 4.173 1.00 81.94 193 LEU A O 1
ATOM 1592 N N . MET A 1 194 ? 10.042 0.111 1.933 1.00 81.50 194 MET A N 1
ATOM 1593 C CA . MET A 1 194 ? 8.966 1.106 1.893 1.00 81.50 194 MET A CA 1
ATOM 1594 C C . MET A 1 194 ? 7.639 0.554 2.427 1.00 81.50 194 MET A C 1
ATOM 1596 O O . MET A 1 194 ? 6.830 1.304 2.977 1.00 81.50 194 MET A O 1
ATOM 1600 N N . LEU A 1 195 ? 7.418 -0.759 2.316 1.00 86.12 195 LEU A N 1
ATOM 1601 C CA . LEU A 1 195 ? 6.169 -1.403 2.725 1.00 86.12 195 LEU A CA 1
ATOM 1602 C C . LEU A 1 195 ? 6.272 -2.234 4.003 1.00 86.12 195 LEU A C 1
ATOM 1604 O O . LEU A 1 195 ? 5.234 -2.653 4.512 1.00 86.12 195 LEU A O 1
ATOM 1608 N N . ALA A 1 196 ? 7.467 -2.431 4.566 1.00 85.38 196 ALA A N 1
ATOM 1609 C CA . ALA A 1 196 ? 7.669 -3.210 5.791 1.00 85.38 196 ALA A CA 1
ATOM 1610 C C . ALA A 1 196 ? 6.808 -2.692 6.949 1.00 85.38 196 ALA A C 1
ATOM 1612 O O . ALA A 1 196 ? 6.124 -3.467 7.614 1.00 85.38 196 ALA A O 1
ATOM 1613 N N . ASN A 1 197 ? 6.771 -1.368 7.143 1.00 84.94 197 ASN A N 1
ATOM 1614 C CA . ASN A 1 197 ? 5.928 -0.741 8.161 1.00 84.94 197 ASN A CA 1
ATOM 1615 C C . ASN A 1 197 ? 4.450 -1.101 7.968 1.00 84.94 197 ASN A C 1
ATOM 1617 O O . ASN A 1 197 ? 3.792 -1.534 8.908 1.00 84.94 197 ASN A O 1
ATOM 1621 N N . VAL A 1 198 ? 3.934 -0.935 6.750 1.00 87.69 198 VAL A N 1
ATOM 1622 C CA . VAL A 1 198 ? 2.521 -1.182 6.441 1.00 87.69 198 VAL A CA 1
ATOM 1623 C C . VAL A 1 198 ? 2.178 -2.668 6.561 1.00 87.69 198 VAL A C 1
ATOM 1625 O O . VAL A 1 198 ? 1.138 -3.007 7.119 1.00 87.69 198 VAL A O 1
ATOM 1628 N N . ARG A 1 199 ? 3.058 -3.562 6.107 1.00 88.94 199 ARG A N 1
ATOM 1629 C CA . ARG A 1 199 ? 2.878 -5.016 6.227 1.00 88.94 199 ARG A CA 1
ATOM 1630 C C . ARG A 1 199 ? 2.895 -5.476 7.684 1.00 88.94 199 ARG A C 1
ATOM 1632 O O . ARG A 1 199 ? 2.069 -6.302 8.064 1.00 88.94 199 ARG A O 1
ATOM 1639 N N . ALA A 1 200 ? 3.759 -4.895 8.514 1.00 87.12 200 ALA A N 1
ATOM 1640 C CA . ALA A 1 200 ? 3.761 -5.164 9.947 1.00 87.12 200 ALA A CA 1
ATOM 1641 C C . ALA A 1 200 ? 2.453 -4.710 10.609 1.00 87.12 200 ALA A C 1
ATOM 1643 O O . ALA A 1 200 ? 1.876 -5.451 11.402 1.00 87.12 200 ALA A O 1
ATOM 1644 N N . GLU A 1 201 ? 1.943 -3.528 10.249 1.00 86.19 201 GLU A N 1
ATOM 1645 C CA . GLU A 1 201 ? 0.631 -3.065 10.720 1.00 86.19 201 GLU A CA 1
ATOM 1646 C C . GLU A 1 201 ? -0.506 -3.978 10.253 1.00 86.19 201 GLU A C 1
ATOM 1648 O O . GLU A 1 201 ? -1.361 -4.355 11.053 1.00 86.19 201 GLU A O 1
ATOM 1653 N N . PHE A 1 202 ? -0.488 -4.396 8.986 1.00 90.50 202 PHE A N 1
ATOM 1654 C CA . PHE A 1 202 ? -1.451 -5.349 8.447 1.00 90.50 202 PHE A CA 1
ATOM 1655 C C . PHE A 1 202 ? -1.473 -6.647 9.260 1.00 90.50 202 PHE A C 1
ATOM 1657 O O . PHE A 1 202 ? -2.545 -7.093 9.668 1.00 90.50 202 PHE A O 1
ATOM 1664 N N . LEU A 1 203 ? -0.299 -7.220 9.548 1.00 87.81 203 LEU A N 1
ATOM 1665 C CA . LEU A 1 203 ? -0.175 -8.453 10.321 1.00 87.81 203 LEU A CA 1
ATOM 1666 C C . LEU A 1 203 ? -0.725 -8.281 11.743 1.00 87.81 203 LEU A C 1
ATOM 1668 O O . LEU A 1 203 ? -1.480 -9.129 12.213 1.00 87.81 203 LEU A O 1
ATOM 1672 N N . VAL A 1 204 ? -0.404 -7.167 12.411 1.00 87.44 204 VAL A N 1
ATOM 1673 C CA . VAL A 1 204 ? -0.926 -6.852 13.752 1.00 87.44 204 VAL A CA 1
ATOM 1674 C C . VAL A 1 204 ? -2.456 -6.771 13.739 1.00 87.44 204 VAL A C 1
ATOM 1676 O O . VAL A 1 204 ? -3.108 -7.322 14.626 1.00 87.44 204 VAL A O 1
ATOM 1679 N N . VAL A 1 205 ? -3.049 -6.138 12.723 1.00 88.00 205 VAL A N 1
ATOM 1680 C CA . VAL A 1 205 ? -4.513 -6.057 12.567 1.00 88.00 205 VAL A CA 1
ATOM 1681 C C . VAL A 1 205 ? -5.127 -7.433 12.281 1.00 88.00 205 VAL A C 1
ATOM 1683 O O . VAL A 1 205 ? -6.189 -7.773 12.824 1.00 88.00 205 VAL A O 1
ATOM 1686 N N . LEU A 1 206 ? -4.445 -8.246 11.472 1.00 87.56 206 LEU A N 1
ATOM 1687 C CA . LEU A 1 206 ? -4.864 -9.599 11.119 1.00 87.56 206 LEU A CA 1
ATOM 1688 C C . LEU A 1 206 ? -4.955 -10.493 12.363 1.00 87.56 206 LEU A C 1
ATOM 1690 O O . LEU A 1 206 ? -5.979 -11.147 12.555 1.00 87.56 206 LEU A O 1
ATOM 1694 N N . VAL A 1 207 ? -3.967 -10.441 13.261 1.00 87.31 207 VAL A N 1
ATOM 1695 C CA . VAL A 1 207 ? -3.914 -11.264 14.490 1.00 87.31 207 VAL A CA 1
ATOM 1696 C C . VAL A 1 207 ? -4.702 -10.687 15.677 1.00 87.31 207 VAL A C 1
ATOM 1698 O O . VAL A 1 207 ? -4.416 -11.014 16.824 1.00 87.31 207 VAL A O 1
ATOM 1701 N N . ASN A 1 208 ? -5.708 -9.841 15.426 1.00 81.25 208 ASN A N 1
ATOM 1702 C CA . ASN A 1 208 ? -6.540 -9.197 16.459 1.00 81.25 208 ASN A CA 1
ATOM 1703 C C . ASN A 1 208 ? -5.798 -8.220 17.389 1.00 81.25 208 ASN A C 1
ATOM 1705 O O . ASN A 1 208 ? -6.287 -7.913 18.473 1.00 81.25 208 ASN A O 1
ATOM 1709 N N . GLY A 1 209 ? -4.656 -7.668 16.980 1.00 70.88 209 GLY A N 1
ATOM 1710 C CA . GLY A 1 209 ? -3.876 -6.741 17.808 1.00 70.88 209 GLY A CA 1
ATOM 1711 C C . GLY A 1 209 ? -4.464 -5.329 17.962 1.00 70.88 209 GLY A C 1
ATOM 1712 O O . GLY A 1 209 ? -3.818 -4.478 18.570 1.00 70.88 209 GLY A O 1
ATOM 1713 N N . VAL A 1 210 ? -5.648 -5.048 17.401 1.00 70.06 210 VAL A N 1
ATOM 1714 C CA . VAL A 1 210 ? -6.307 -3.732 17.485 1.00 70.06 210 VAL A CA 1
ATOM 1715 C C . VAL A 1 210 ? -7.217 -3.680 18.705 1.00 70.06 210 VAL A C 1
ATOM 1717 O O . VAL A 1 210 ? -8.198 -4.422 18.792 1.00 70.06 210 VAL A O 1
ATOM 1720 N N . TRP A 1 211 ? -6.931 -2.738 19.601 1.00 66.06 211 TRP A N 1
ATOM 1721 C CA . TRP A 1 211 ? -7.734 -2.463 20.786 1.00 66.06 211 TRP A CA 1
ATOM 1722 C C . TRP A 1 211 ? -8.269 -1.033 20.738 1.00 66.06 211 TRP A C 1
ATOM 1724 O O . TRP A 1 211 ? -7.546 -0.082 20.427 1.00 66.06 211 TRP A O 1
ATOM 1734 N N . LEU A 1 212 ? -9.562 -0.884 21.014 1.00 64.25 212 LEU A N 1
ATOM 1735 C CA . LEU A 1 212 ? -10.192 0.422 21.165 1.00 64.25 212 LEU A CA 1
ATOM 1736 C C . LEU A 1 212 ? -9.975 0.900 22.594 1.00 64.25 212 LEU A C 1
ATOM 1738 O O . LEU A 1 212 ? -10.087 0.109 23.527 1.00 64.25 212 LEU A O 1
ATOM 1742 N N . LYS A 1 213 ? -9.676 2.189 22.771 1.00 64.12 213 LYS A N 1
ATOM 1743 C CA . LYS A 1 213 ? -9.716 2.789 24.103 1.00 64.12 213 LYS A CA 1
ATOM 1744 C C . LYS A 1 213 ? -11.163 2.731 24.593 1.00 64.12 213 LYS A C 1
ATOM 1746 O O . LYS A 1 213 ? -12.054 3.249 23.926 1.00 64.12 213 LYS A O 1
ATOM 1751 N N . GLU A 1 214 ? -11.367 2.140 25.762 1.00 54.59 214 GLU A N 1
ATOM 1752 C CA . GLU A 1 214 ? -12.664 1.846 26.400 1.00 54.59 214 GLU A CA 1
ATOM 1753 C C . GLU A 1 214 ? -13.577 3.080 26.583 1.00 54.59 214 GLU A C 1
ATOM 1755 O O . GLU A 1 214 ? -14.774 2.956 26.791 1.00 54.59 214 GLU A O 1
ATOM 1760 N N . ARG A 1 215 ? -13.057 4.301 26.369 1.00 50.47 215 ARG A N 1
ATOM 1761 C CA . ARG A 1 215 ? -13.816 5.567 26.404 1.00 50.47 215 ARG A CA 1
ATOM 1762 C C . ARG A 1 215 ? -14.993 5.674 25.420 1.00 50.47 215 ARG A C 1
ATOM 1764 O O . ARG A 1 215 ? -15.704 6.673 25.484 1.00 50.47 215 ARG A O 1
ATOM 1771 N N . LEU A 1 216 ? -15.176 4.726 24.500 1.00 52.47 216 LEU A N 1
ATOM 1772 C CA . LEU A 1 216 ? -16.316 4.702 23.575 1.00 52.47 216 LEU A CA 1
ATOM 1773 C C . LEU A 1 216 ? -17.526 3.921 24.106 1.00 52.47 216 LEU A C 1
ATOM 1775 O O . LEU A 1 216 ? -18.607 4.083 23.551 1.00 52.47 216 LEU A O 1
ATOM 1779 N N . GLU A 1 217 ? -17.383 3.165 25.196 1.00 45.47 217 GLU A N 1
ATOM 1780 C CA . GLU A 1 217 ? -18.521 2.714 26.003 1.00 45.47 217 GLU A CA 1
ATOM 1781 C C . GLU A 1 217 ? -18.840 3.794 27.041 1.00 45.47 217 GLU A C 1
ATOM 1783 O O . GLU A 1 217 ? -18.663 3.621 28.242 1.00 45.47 217 GLU A O 1
ATOM 1788 N N . ARG A 1 218 ? -19.312 4.963 26.591 1.00 44.81 218 ARG A N 1
ATOM 1789 C CA . ARG A 1 218 ? -20.333 5.599 27.422 1.00 44.81 218 ARG A CA 1
ATOM 1790 C C . ARG A 1 218 ? -21.617 4.853 27.089 1.00 44.81 218 ARG A C 1
ATOM 1792 O O . ARG A 1 218 ? -22.036 4.952 25.933 1.00 44.81 218 ARG A O 1
ATOM 1799 N N . PRO A 1 219 ? -22.217 4.102 28.030 1.00 42.97 219 PRO A N 1
ATOM 1800 C CA . PRO A 1 219 ? -23.595 3.675 27.852 1.00 42.97 219 PRO A CA 1
ATOM 1801 C C . PRO A 1 219 ? -24.406 4.921 27.496 1.00 42.97 219 PRO A C 1
ATOM 1803 O O . PRO A 1 219 ? -24.109 6.009 28.001 1.00 42.97 219 PRO A O 1
ATOM 1806 N N . ASN A 1 220 ? -25.355 4.787 26.571 1.00 46.84 220 ASN A N 1
ATOM 1807 C CA . ASN A 1 220 ? -26.310 5.844 26.271 1.00 46.84 220 ASN A CA 1
ATOM 1808 C C . ASN A 1 220 ? -26.915 6.314 27.598 1.00 46.84 220 ASN A C 1
ATOM 1810 O O . ASN A 1 220 ? -27.796 5.673 28.154 1.00 46.84 220 ASN A O 1
ATOM 1814 N N . VAL A 1 221 ? -26.435 7.446 28.114 1.00 52.41 221 VAL A N 1
ATOM 1815 C CA . VAL A 1 221 ? -26.987 8.084 29.318 1.00 52.41 221 VAL A CA 1
ATOM 1816 C C . VAL A 1 221 ? -28.429 8.548 29.050 1.00 52.41 221 VAL A C 1
ATOM 1818 O O . VAL A 1 221 ? -29.171 8.830 29.975 1.00 52.41 221 VAL A O 1
ATOM 1821 N N . ALA A 1 222 ? -28.859 8.518 27.784 1.00 51.75 222 ALA A N 1
ATOM 1822 C CA . ALA A 1 222 ? -30.241 8.691 27.360 1.00 51.75 222 ALA A CA 1
ATOM 1823 C C . ALA A 1 222 ? -31.189 7.539 27.765 1.00 51.75 222 ALA A C 1
ATOM 1825 O O . ALA A 1 222 ? -32.386 7.671 27.554 1.00 51.75 222 ALA A O 1
ATOM 1826 N N . GLU A 1 223 ? -30.695 6.430 28.330 1.00 47.75 223 GLU A N 1
ATOM 1827 C CA . GLU A 1 223 ? -31.540 5.320 28.815 1.00 47.75 223 GLU A CA 1
ATOM 1828 C C . GLU A 1 223 ? -31.597 5.238 30.355 1.00 47.75 223 GLU A C 1
ATOM 1830 O O . GLU A 1 223 ? -32.200 4.328 30.916 1.00 47.75 223 GLU A O 1
ATOM 1835 N N . LEU A 1 224 ? -30.978 6.203 31.052 1.00 50.34 224 LEU A N 1
ATOM 1836 C CA . LEU A 1 224 ? -31.013 6.334 32.517 1.00 50.34 224 LEU A CA 1
ATOM 1837 C C . LEU A 1 224 ? -31.718 7.608 33.007 1.00 50.34 224 LEU A C 1
ATOM 1839 O O . LEU A 1 224 ? -31.817 7.824 34.213 1.00 50.34 224 LEU A O 1
ATOM 1843 N N . GLU A 1 225 ? -32.252 8.420 32.096 1.00 50.69 225 GLU A N 1
ATOM 1844 C CA . GLU A 1 225 ? -33.301 9.380 32.426 1.00 50.69 225 GLU A CA 1
ATOM 1845 C C . GLU A 1 225 ? -34.659 8.697 32.203 1.00 50.69 225 GLU A C 1
ATOM 1847 O O . GLU A 1 225 ? -34.921 8.157 31.133 1.00 50.69 225 GLU A O 1
ATOM 1852 N N . ILE A 1 226 ? -35.536 8.766 33.210 1.00 56.53 226 ILE A N 1
ATOM 1853 C CA . ILE A 1 226 ? -36.915 8.240 33.256 1.00 56.53 226 ILE A CA 1
ATOM 1854 C C . ILE A 1 226 ? -37.055 6.778 33.745 1.00 56.53 226 ILE A C 1
ATOM 1856 O O . ILE A 1 226 ? -37.681 5.921 33.130 1.00 56.53 226 ILE A O 1
ATOM 1860 N N . GLN A 1 227 ? -36.604 6.518 34.970 1.00 46.94 227 GLN A N 1
ATOM 1861 C CA . GLN A 1 227 ? -37.551 6.005 35.969 1.00 46.94 227 GLN A CA 1
ATOM 1862 C C . GLN A 1 227 ? -37.502 6.947 37.168 1.00 46.94 227 GLN A C 1
ATOM 1864 O O . GLN A 1 227 ? -36.781 6.722 38.138 1.00 46.94 227 GLN A O 1
ATOM 1869 N N . GLU A 1 228 ? -38.254 8.045 37.077 1.00 55.34 228 GLU A N 1
ATOM 1870 C CA . GLU A 1 228 ? -38.701 8.719 38.291 1.00 55.34 228 GLU A CA 1
ATOM 1871 C C . GLU A 1 228 ? -39.487 7.698 39.126 1.00 55.34 228 GLU A C 1
ATOM 1873 O O . GLU A 1 228 ? -40.403 7.053 38.601 1.00 55.34 228 GLU A O 1
ATOM 1878 N N . PRO A 1 229 ? -39.162 7.515 40.414 1.00 48.19 229 PRO A N 1
ATOM 1879 C CA . PRO A 1 229 ? -40.023 6.759 41.299 1.00 48.19 229 PRO A CA 1
ATOM 1880 C C . PRO A 1 229 ? -41.340 7.526 41.410 1.00 48.19 229 PRO A C 1
ATOM 1882 O O . PRO A 1 229 ? -41.386 8.632 41.947 1.00 48.19 229 PRO A O 1
ATOM 1885 N N . LEU A 1 230 ? -42.418 6.934 40.896 1.00 53.12 230 LEU A N 1
ATOM 1886 C CA . LEU A 1 230 ? -43.776 7.403 41.123 1.00 53.12 230 LEU A CA 1
ATOM 1887 C C . LEU A 1 230 ? -44.053 7.304 42.634 1.00 53.12 230 LEU A C 1
ATOM 1889 O O . LEU A 1 230 ? -44.512 6.274 43.133 1.00 53.12 230 LEU A O 1
ATOM 1893 N N . ILE A 1 231 ? -43.729 8.363 43.381 1.00 50.31 231 ILE A N 1
ATOM 1894 C CA . ILE A 1 231 ? -44.127 8.544 44.777 1.00 50.31 231 ILE A CA 1
ATOM 1895 C C . ILE A 1 231 ? -45.644 8.716 44.761 1.00 50.31 231 ILE A C 1
ATOM 1897 O O . ILE A 1 231 ? -46.184 9.815 44.646 1.00 50.31 231 ILE A O 1
ATOM 1901 N N . ARG A 1 232 ? -46.351 7.588 44.835 1.00 45.50 232 ARG A N 1
ATOM 1902 C CA . ARG A 1 232 ? -47.791 7.544 45.056 1.00 45.50 232 ARG A CA 1
ATOM 1903 C C . ARG A 1 232 ? -48.024 7.849 46.533 1.00 45.50 232 ARG A C 1
ATOM 1905 O O . ARG A 1 232 ? -48.102 6.952 47.366 1.00 45.50 232 ARG A O 1
ATOM 1912 N N . SER A 1 233 ? -48.065 9.140 46.848 1.00 49.47 233 SER A N 1
ATOM 1913 C CA . SER A 1 233 ? -48.601 9.643 48.108 1.00 49.47 233 SER A CA 1
ATOM 1914 C C . SER A 1 233 ? -50.053 9.180 48.221 1.00 49.47 233 SER A C 1
ATOM 1916 O O . SER A 1 233 ? -50.902 9.517 47.396 1.00 49.47 233 SER A O 1
ATOM 1918 N N . SER A 1 234 ? -50.317 8.347 49.225 1.00 58.34 234 SER A N 1
ATOM 1919 C CA . SER A 1 234 ? -51.659 8.090 49.720 1.00 58.34 234 SER A CA 1
ATOM 1920 C C . SER A 1 234 ? -52.196 9.366 50.359 1.00 58.34 234 SER A C 1
ATOM 1922 O O . SER A 1 234 ? -51.492 9.958 51.176 1.00 58.34 234 SER A O 1
ATOM 1924 N N . ASN A 1 235 ? -53.432 9.748 50.032 1.00 45.19 235 ASN A N 1
ATOM 1925 C CA . ASN A 1 235 ? -54.477 10.047 51.015 1.00 45.19 235 ASN A CA 1
ATOM 1926 C C . ASN A 1 235 ? -55.825 10.318 50.323 1.00 45.19 235 ASN A C 1
ATOM 1928 O O . ASN A 1 235 ? -55.956 11.274 49.571 1.00 45.19 235 ASN A O 1
ATOM 1932 N N . GLY A 1 236 ? -56.785 9.435 50.625 1.00 47.62 236 GLY A N 1
ATOM 1933 C CA . GLY A 1 236 ? -58.204 9.694 50.906 1.00 47.62 236 GLY A CA 1
ATOM 1934 C C . GLY A 1 236 ? -59.060 10.492 49.919 1.00 47.62 236 GLY A C 1
ATOM 1935 O O . GLY A 1 236 ? -58.904 11.698 49.800 1.00 47.62 236 GLY A O 1
ATOM 1936 N N . ALA A 1 237 ? -60.095 9.854 49.368 1.00 43.44 237 ALA A N 1
ATOM 1937 C CA . ALA A 1 237 ? -61.463 9.943 49.903 1.00 43.44 237 ALA A CA 1
ATOM 1938 C C . ALA A 1 237 ? -62.466 9.274 48.944 1.00 43.44 237 ALA A C 1
ATOM 1940 O O . ALA A 1 237 ? -62.374 9.406 47.727 1.00 43.44 237 ALA A O 1
ATOM 1941 N N . GLU A 1 238 ? -63.406 8.542 49.535 1.00 48.69 238 GLU A N 1
ATOM 1942 C CA . GLU A 1 238 ? -64.585 7.941 48.913 1.00 48.69 238 GLU A CA 1
ATOM 1943 C C . GLU A 1 238 ? -65.501 8.986 48.255 1.00 48.69 238 GLU A C 1
ATOM 1945 O O . GLU A 1 238 ? -65.709 10.070 48.799 1.00 48.69 238 GLU A O 1
ATOM 1950 N N . SER A 1 239 ? -66.121 8.636 47.126 1.00 46.97 239 SER A N 1
ATOM 1951 C CA . SER A 1 239 ? -67.591 8.594 46.990 1.00 46.97 239 SER A CA 1
ATOM 1952 C C . SER A 1 239 ? -68.013 8.195 45.570 1.00 46.97 239 SER A C 1
ATOM 1954 O O . SER A 1 239 ? -67.724 8.865 44.586 1.00 46.97 239 SER A O 1
ATOM 1956 N N . ASP A 1 240 ? -68.657 7.033 45.519 1.00 45.94 240 ASP A N 1
ATOM 1957 C CA . ASP A 1 240 ? -69.915 6.709 44.850 1.00 45.94 240 ASP A CA 1
ATOM 1958 C C . ASP A 1 240 ? -70.262 7.204 43.432 1.00 45.94 240 ASP A C 1
ATOM 1960 O O . ASP A 1 240 ? -70.472 8.378 43.147 1.00 45.94 240 ASP A O 1
ATOM 1964 N N . ALA A 1 241 ? -70.592 6.167 42.654 1.00 45.53 241 ALA A N 1
ATOM 1965 C CA . ALA A 1 241 ? -71.784 6.015 41.824 1.00 45.53 241 ALA A CA 1
ATOM 1966 C C . ALA A 1 241 ? -71.724 6.382 40.332 1.00 45.53 241 ALA A C 1
ATOM 1968 O O . ALA A 1 241 ? -71.557 7.523 39.919 1.00 45.53 241 ALA A O 1
ATOM 1969 N N . SER A 1 242 ? -72.114 5.355 39.566 1.00 40.62 242 SER A N 1
ATOM 1970 C CA . SER A 1 242 ? -73.069 5.406 38.451 1.00 40.62 242 SER A CA 1
ATOM 1971 C C . SER A 1 242 ? -72.519 5.150 37.044 1.00 40.62 242 SER A C 1
ATOM 1973 O O . SER A 1 242 ? -72.106 6.053 36.332 1.00 40.62 242 SER A O 1
ATOM 1975 N N . SER A 1 243 ? -72.717 3.888 36.642 1.00 41.75 243 SER A N 1
ATOM 1976 C CA . SER A 1 243 ? -73.504 3.453 35.472 1.00 41.75 243 SER A CA 1
ATOM 1977 C C . SER A 1 243 ? -72.991 3.657 34.043 1.00 41.75 243 SER A C 1
ATOM 1979 O O . SER A 1 243 ? -72.590 4.749 33.661 1.00 41.75 243 SER A O 1
ATOM 1981 N N . HIS A 1 244 ? -73.299 2.621 33.249 1.00 43.25 244 HIS A N 1
ATOM 1982 C CA . HIS A 1 244 ? -73.346 2.529 31.785 1.00 43.25 244 HIS A CA 1
ATOM 1983 C C . HIS A 1 244 ? -72.000 2.410 31.069 1.00 43.25 244 HIS A C 1
ATOM 1985 O O . HIS A 1 244 ? -71.053 3.122 31.359 1.00 43.25 244 HIS A O 1
ATOM 1991 N N . ASP A 1 245 ? -71.850 1.604 30.029 1.00 39.81 245 ASP A N 1
ATOM 1992 C CA . ASP A 1 245 ? -72.529 0.412 29.509 1.00 39.81 245 ASP A CA 1
ATOM 1993 C C . ASP A 1 245 ? -71.630 -0.017 28.336 1.00 39.81 245 ASP A C 1
ATOM 1995 O O . ASP A 1 245 ? -71.051 0.848 27.685 1.00 39.81 245 ASP A O 1
ATOM 1999 N N . ASN A 1 246 ? -71.542 -1.323 28.086 1.00 43.53 246 ASN A N 1
ATOM 2000 C CA . ASN A 1 246 ? -71.286 -1.998 26.804 1.00 43.53 246 ASN A CA 1
ATOM 2001 C C . ASN A 1 246 ? -70.317 -1.369 25.777 1.00 43.53 246 ASN A C 1
ATOM 2003 O O . ASN A 1 246 ? -70.553 -0.282 25.269 1.00 43.53 246 ASN A O 1
ATOM 2007 N N . ILE A 1 247 ? -69.353 -2.164 25.289 1.00 46.78 247 ILE A N 1
ATOM 2008 C CA . ILE A 1 247 ? -69.293 -2.577 23.869 1.00 46.78 247 ILE A CA 1
ATOM 2009 C C . ILE A 1 247 ? -68.108 -3.531 23.631 1.00 46.78 247 ILE A C 1
ATOM 2011 O O . ILE A 1 247 ? -66.949 -3.192 23.835 1.00 46.78 247 ILE A O 1
ATOM 2015 N N . SER A 1 248 ? -68.496 -4.715 23.151 1.00 46.88 248 SER A N 1
ATOM 2016 C CA . SER A 1 248 ? -67.876 -5.556 22.121 1.00 46.88 248 SER A CA 1
ATOM 2017 C C . SER A 1 248 ? -66.448 -6.065 22.307 1.00 46.88 248 SER A C 1
ATOM 2019 O O . SER A 1 248 ? -65.454 -5.390 22.056 1.00 46.88 248 SER A O 1
ATOM 2021 N N . GLU A 1 249 ? -66.419 -7.363 22.597 1.00 48.56 249 GLU A N 1
ATOM 2022 C CA . GLU A 1 249 ? -65.489 -8.349 22.059 1.00 48.56 249 GLU A CA 1
ATOM 2023 C C . GLU A 1 249 ? -65.108 -8.050 20.597 1.00 48.56 249 GLU A C 1
ATOM 2025 O O . GLU A 1 249 ? -65.982 -7.787 19.773 1.00 48.56 249 GLU A O 1
ATOM 2030 N N . ASP A 1 250 ? -63.821 -8.160 20.264 1.00 46.22 250 ASP A N 1
ATOM 2031 C CA . ASP A 1 250 ? -63.453 -8.921 19.072 1.00 46.22 250 ASP A CA 1
ATOM 2032 C C . ASP A 1 250 ? -62.043 -9.508 19.211 1.00 46.22 250 ASP A C 1
ATOM 2034 O O . ASP A 1 250 ? -61.019 -8.824 19.278 1.00 46.22 250 ASP A O 1
ATOM 2038 N N . SER A 1 251 ? -62.038 -10.830 19.327 1.00 43.62 251 SER A N 1
ATOM 2039 C CA . SER A 1 251 ? -60.891 -11.708 19.495 1.00 43.62 251 SER A CA 1
ATOM 2040 C C . SER A 1 251 ? -60.527 -12.259 18.122 1.00 43.62 251 SER A C 1
ATOM 2042 O O . SER A 1 251 ? -61.150 -13.202 17.640 1.00 43.62 251 SER A O 1
ATOM 2044 N N . VAL A 1 252 ? -59.504 -11.693 17.477 1.00 49.66 252 VAL A N 1
ATOM 2045 C CA . VAL A 1 252 ? -58.910 -12.294 16.274 1.00 49.66 252 VAL A CA 1
ATOM 2046 C C . VAL A 1 252 ? -57.631 -13.016 16.670 1.00 49.66 252 VAL A C 1
ATOM 2048 O O . VAL A 1 252 ? -56.515 -12.498 16.641 1.00 49.66 252 VAL A O 1
ATOM 2051 N N . ARG A 1 253 ? -57.854 -14.262 17.077 1.00 43.97 253 ARG A N 1
ATOM 2052 C CA . ARG A 1 253 ? -56.875 -15.332 17.213 1.00 43.97 253 ARG A CA 1
ATOM 2053 C C . ARG A 1 253 ? -56.513 -15.830 15.813 1.00 43.97 253 ARG A C 1
ATOM 2055 O O . ARG A 1 253 ? -57.267 -16.595 15.220 1.00 43.97 253 ARG A O 1
ATOM 2062 N N . THR A 1 254 ? -55.355 -15.437 15.293 1.00 46.62 254 THR A N 1
ATOM 2063 C CA . THR A 1 254 ? -54.814 -16.045 14.069 1.00 46.62 254 THR A CA 1
ATOM 2064 C C . THR A 1 254 ? -53.921 -17.222 14.442 1.00 46.62 254 THR A C 1
ATOM 2066 O O . THR A 1 254 ? -52.736 -17.074 14.736 1.00 46.62 254 THR A O 1
ATOM 2069 N N . GLU A 1 255 ? -54.526 -18.408 14.450 1.00 40.84 255 GLU A N 1
ATOM 2070 C CA . GLU A 1 255 ? -53.833 -19.692 14.383 1.00 40.84 255 GLU A CA 1
ATOM 2071 C C . GLU A 1 255 ? -53.142 -19.818 13.019 1.00 40.84 255 GLU A C 1
ATOM 2073 O O . GLU A 1 255 ? -53.800 -19.843 11.980 1.00 40.84 255 GLU A O 1
ATOM 2078 N N . VAL A 1 256 ? -51.811 -19.924 13.007 1.00 44.12 256 VAL A N 1
ATOM 2079 C CA . VAL A 1 256 ? -51.076 -20.446 11.849 1.00 44.12 256 VAL A CA 1
ATOM 2080 C C . VAL A 1 256 ? -50.574 -21.832 12.210 1.00 44.12 256 VAL A C 1
ATOM 2082 O O . VAL A 1 256 ? -49.685 -22.021 13.039 1.00 44.12 256 VAL A O 1
ATOM 2085 N N . ASN A 1 257 ? -51.250 -22.789 11.588 1.00 39.66 257 ASN A N 1
ATOM 2086 C CA . ASN A 1 257 ? -51.103 -24.217 11.747 1.00 39.66 257 ASN A CA 1
ATOM 2087 C C . ASN A 1 257 ? -49.838 -24.742 11.046 1.00 39.66 257 ASN A C 1
ATOM 2089 O O . ASN A 1 257 ? -49.320 -24.167 10.088 1.00 39.66 257 ASN A O 1
ATOM 2093 N N . HIS A 1 258 ? -49.375 -25.865 11.577 1.00 42.06 258 HIS A N 1
ATOM 2094 C CA . HIS A 1 258 ? -48.196 -26.642 11.246 1.00 42.06 258 HIS A CA 1
ATOM 2095 C C . HIS A 1 258 ? -47.966 -26.926 9.758 1.00 42.06 258 HIS A C 1
ATOM 2097 O O . HIS A 1 258 ? -48.850 -27.418 9.061 1.00 42.06 258 HIS A O 1
ATOM 2103 N N . GLN A 1 259 ? -46.697 -26.830 9.341 1.00 42.16 259 GLN A N 1
ATOM 2104 C CA . GLN A 1 259 ? -46.186 -27.605 8.215 1.00 42.16 259 GLN A CA 1
ATOM 2105 C C . GLN A 1 259 ? -45.033 -28.518 8.657 1.00 42.16 259 GLN A C 1
ATOM 2107 O O . GLN A 1 259 ? -43.913 -28.099 8.943 1.00 42.16 259 GLN A O 1
ATOM 2112 N N . GLN A 1 260 ? -45.418 -29.789 8.756 1.00 40.41 260 GLN A N 1
ATOM 2113 C CA . GLN A 1 260 ? -44.671 -31.044 8.791 1.00 40.41 260 GLN A CA 1
ATOM 2114 C C . GLN A 1 260 ? -43.166 -30.985 8.476 1.00 40.41 260 GLN A C 1
ATOM 2116 O O . GLN A 1 260 ? -42.726 -30.747 7.351 1.00 40.41 260 GLN A O 1
ATOM 2121 N N . ARG A 1 261 ? -42.384 -31.348 9.495 1.00 35.84 261 ARG A N 1
ATOM 2122 C CA . ARG A 1 261 ? -40.960 -31.673 9.426 1.00 35.84 261 ARG A CA 1
ATOM 2123 C C . ARG A 1 261 ? -40.813 -33.123 8.948 1.00 35.84 261 ARG A C 1
ATOM 2125 O O . ARG A 1 261 ? -41.305 -34.035 9.602 1.00 35.84 261 ARG A O 1
ATOM 2132 N N . LYS A 1 262 ? -40.136 -33.332 7.815 1.00 50.03 262 LYS A N 1
ATOM 2133 C CA . LYS A 1 262 ? -39.647 -34.651 7.383 1.00 50.03 262 LYS A CA 1
ATOM 2134 C C . LYS A 1 262 ? -38.586 -35.136 8.372 1.00 50.03 262 LYS A C 1
ATOM 2136 O O . LYS A 1 262 ? -37.574 -34.463 8.566 1.00 50.03 262 LYS A O 1
ATOM 2141 N N . GLU A 1 263 ? -38.824 -36.291 8.979 1.00 41.66 263 GLU A N 1
ATOM 2142 C CA . GLU A 1 263 ? -37.832 -37.028 9.754 1.00 41.66 263 GLU A CA 1
ATOM 2143 C C . GLU A 1 263 ? -36.798 -37.660 8.812 1.00 41.66 263 GLU A C 1
ATOM 2145 O O . GLU A 1 263 ? -37.143 -38.329 7.838 1.00 41.66 263 GLU A O 1
ATOM 2150 N N . VAL A 1 264 ? -35.520 -37.427 9.109 1.00 50.81 264 VAL A N 1
ATOM 2151 C CA . VAL A 1 264 ? -34.383 -38.202 8.601 1.00 50.81 264 VAL A CA 1
ATOM 2152 C C . VAL A 1 264 ? -33.824 -38.953 9.812 1.00 50.81 264 VAL A C 1
ATOM 2154 O O . VAL A 1 264 ? -33.542 -38.305 10.823 1.00 50.81 264 VAL A O 1
ATOM 2157 N N . PRO A 1 265 ? -33.684 -40.287 9.764 1.00 49.94 265 PRO A N 1
ATOM 2158 C CA . PRO A 1 265 ? -33.165 -41.048 10.887 1.00 49.94 265 PRO A CA 1
ATOM 2159 C C . PRO A 1 265 ? -31.631 -41.031 10.886 1.00 49.94 265 PRO A C 1
ATOM 2161 O O . PRO A 1 265 ? -31.001 -41.273 9.860 1.00 49.94 265 PRO A O 1
ATOM 2164 N N . GLY A 1 266 ? -31.041 -40.817 12.064 1.00 49.50 266 GLY A N 1
ATOM 2165 C CA . GLY A 1 266 ? -29.661 -41.214 12.357 1.00 49.50 266 GLY A CA 1
ATOM 2166 C C . GLY A 1 266 ? -28.676 -40.063 12.553 1.00 49.50 266 GLY A C 1
ATOM 2167 O O . GLY A 1 266 ? -28.133 -39.521 11.598 1.00 49.50 266 GLY A O 1
ATOM 2168 N N . GLY A 1 267 ? -28.388 -39.748 13.816 1.00 41.97 267 GLY A N 1
ATOM 2169 C CA . GLY A 1 267 ? -27.282 -38.874 14.205 1.00 41.97 267 GLY A CA 1
ATOM 2170 C C . GLY A 1 267 ? -27.506 -38.278 15.587 1.00 41.97 267 GLY A C 1
ATOM 2171 O O . GLY A 1 267 ? -28.068 -37.194 15.703 1.00 41.97 267 GLY A O 1
ATOM 2172 N N . GLY A 1 268 ? -27.116 -39.009 16.633 1.00 46.94 268 GLY A N 1
ATOM 2173 C CA . GLY A 1 268 ? -27.181 -38.539 18.014 1.00 46.94 268 GLY A CA 1
ATOM 2174 C C . GLY A 1 268 ? -26.319 -37.294 18.211 1.00 46.94 268 GLY A C 1
ATOM 2175 O O . GLY A 1 268 ? -25.097 -37.360 18.115 1.00 46.94 268 GLY A O 1
ATOM 2176 N N . LEU A 1 269 ? -26.974 -36.172 18.491 1.00 41.47 269 LEU A N 1
ATOM 2177 C CA . LEU A 1 269 ? -26.369 -34.971 19.049 1.00 41.47 269 LEU A CA 1
ATOM 2178 C C . LEU A 1 269 ? -26.996 -34.772 20.424 1.00 41.47 269 LEU A C 1
ATOM 2180 O O . LEU A 1 269 ? -28.212 -34.597 20.537 1.00 41.47 269 LEU A O 1
ATOM 2184 N N . GLU A 1 270 ? -26.153 -34.854 21.450 1.00 45.97 270 GLU A N 1
ATOM 2185 C CA . GLU A 1 270 ? -26.485 -34.525 22.831 1.00 45.97 270 GLU A CA 1
ATOM 2186 C C . GLU A 1 270 ? -27.169 -33.154 22.873 1.00 45.97 270 GLU A C 1
ATOM 2188 O O . GLU A 1 270 ? -26.597 -32.123 22.511 1.00 45.97 270 GLU A O 1
ATOM 2193 N N . GLN A 1 271 ? -28.443 -33.153 23.261 1.00 41.16 271 GLN A N 1
ATOM 2194 C CA . GLN A 1 271 ? -29.193 -31.931 23.488 1.00 41.16 271 GLN A CA 1
ATOM 2195 C C . GLN A 1 271 ? -28.718 -31.308 24.797 1.00 41.16 271 GLN A C 1
ATOM 2197 O O . GLN A 1 271 ? -28.964 -31.847 25.874 1.00 41.16 271 GLN A O 1
ATOM 2202 N N . LEU A 1 272 ? -28.078 -30.143 24.698 1.00 55.44 272 LEU A N 1
ATOM 2203 C CA . LEU A 1 272 ? -27.898 -29.252 25.838 1.00 55.44 272 LEU A CA 1
ATOM 2204 C C . LEU A 1 272 ? -29.281 -28.841 26.394 1.00 55.44 272 LEU A C 1
ATOM 2206 O O . LEU A 1 272 ? -30.175 -28.501 25.607 1.00 55.44 272 LEU A O 1
ATOM 2210 N N . PRO A 1 273 ? -29.474 -28.824 27.725 1.00 54.12 273 PRO A N 1
ATOM 2211 C CA . PRO A 1 273 ? -30.731 -28.410 28.336 1.00 54.12 273 PRO A CA 1
ATOM 2212 C C . PRO A 1 273 ? -31.030 -26.934 28.036 1.00 54.12 273 PRO A C 1
ATOM 2214 O O . PRO A 1 273 ? -30.188 -26.055 28.199 1.00 54.12 273 PRO A O 1
ATOM 2217 N N . LYS A 1 274 ? -32.265 -26.656 27.602 1.00 49.34 274 LYS A N 1
ATOM 2218 C CA . LYS A 1 274 ? -32.730 -25.354 27.080 1.00 49.34 274 LYS A CA 1
ATOM 2219 C C . LYS A 1 274 ? -32.881 -24.223 28.112 1.00 49.34 274 LYS A C 1
ATOM 2221 O O . LYS A 1 274 ? -33.397 -23.172 27.755 1.00 49.34 274 LYS A O 1
ATOM 2226 N N . ASN A 1 275 ? -32.404 -24.394 29.343 1.00 49.53 275 ASN A N 1
ATOM 2227 C CA . ASN A 1 275 ? -32.559 -23.414 30.422 1.00 49.53 275 ASN A CA 1
ATOM 2228 C C . ASN A 1 275 ? -31.215 -23.071 31.081 1.00 49.53 275 ASN A C 1
ATOM 2230 O O . ASN A 1 275 ? -31.101 -23.113 32.299 1.00 49.53 275 ASN A O 1
ATOM 2234 N N . PHE A 1 276 ? -30.192 -22.750 30.287 1.00 52.19 276 PHE A N 1
ATOM 2235 C CA . PHE A 1 276 ? -29.007 -22.068 30.809 1.00 52.19 276 PHE A CA 1
ATOM 2236 C C . PHE A 1 276 ? -29.184 -20.571 30.594 1.00 52.19 276 PHE A C 1
ATOM 2238 O O . PHE A 1 276 ? -29.164 -20.087 29.457 1.00 52.19 276 PHE A O 1
ATOM 2245 N N . THR A 1 277 ? -29.395 -19.834 31.680 1.00 69.62 277 THR A N 1
ATOM 2246 C CA . THR A 1 277 ? -29.355 -18.376 31.612 1.00 69.62 277 THR A CA 1
ATOM 2247 C C . THR A 1 277 ? -27.900 -17.926 31.503 1.00 69.62 277 THR A C 1
ATOM 2249 O O . THR A 1 277 ? -26.981 -18.603 31.960 1.00 69.62 277 THR A O 1
ATOM 2252 N N . VAL A 1 278 ? -27.658 -16.765 30.890 1.00 68.00 278 VAL A N 1
ATOM 2253 C CA . VAL A 1 278 ? -26.304 -16.186 30.769 1.00 68.00 278 VAL A CA 1
ATOM 2254 C C . VAL A 1 278 ? -25.616 -16.069 32.140 1.00 68.00 278 VAL A C 1
ATOM 2256 O O . VAL A 1 278 ? -24.394 -16.165 32.229 1.00 68.00 278 VAL A O 1
ATOM 2259 N N . LEU A 1 279 ? -26.398 -15.932 33.215 1.00 70.88 279 LEU A N 1
ATOM 2260 C CA . LEU A 1 279 ? -25.917 -15.878 34.591 1.00 70.88 279 LEU A CA 1
ATOM 2261 C C . LEU A 1 279 ? -25.254 -17.191 35.043 1.00 70.88 279 LEU A C 1
ATOM 2263 O O . LEU A 1 279 ? -24.224 -17.145 35.714 1.00 70.88 279 LEU A O 1
ATOM 2267 N N . ASP A 1 280 ? -25.781 -18.339 34.615 1.00 76.62 280 ASP A N 1
ATOM 2268 C CA . ASP A 1 280 ? -25.250 -19.660 34.970 1.00 76.62 280 ASP A CA 1
ATOM 2269 C C . ASP A 1 280 ? -23.871 -19.884 34.334 1.00 76.62 280 ASP A C 1
ATOM 2271 O O . ASP A 1 280 ? -22.942 -20.351 34.990 1.00 76.62 280 ASP A O 1
ATOM 2275 N N . ILE A 1 281 ? -23.684 -19.431 33.088 1.00 77.00 281 ILE A N 1
ATOM 2276 C CA . ILE A 1 281 ? -22.391 -19.499 32.384 1.00 77.00 281 ILE A CA 1
ATOM 2277 C C . ILE A 1 281 ? -21.343 -18.615 33.077 1.00 77.00 281 ILE A C 1
ATOM 2279 O O . ILE A 1 281 ? -20.175 -18.995 33.200 1.00 77.00 281 ILE A O 1
ATOM 2283 N N . VAL A 1 282 ? -21.748 -17.430 33.546 1.00 81.12 282 VAL A N 1
ATOM 2284 C CA . VAL A 1 282 ? -20.848 -16.501 34.247 1.00 81.12 282 VAL A CA 1
ATOM 2285 C C . VAL A 1 282 ? -20.460 -17.042 35.626 1.00 81.12 282 VAL A C 1
ATOM 2287 O O . VAL A 1 282 ? -19.300 -16.907 36.020 1.00 81.12 282 VAL A O 1
ATOM 2290 N N . MET A 1 283 ? -21.386 -17.681 36.346 1.00 82.50 283 MET A N 1
ATOM 2291 C CA . MET A 1 283 ? -21.092 -18.305 37.640 1.00 82.50 283 MET A CA 1
ATOM 2292 C C . MET A 1 283 ? -20.176 -19.527 37.500 1.00 82.50 283 MET A C 1
ATOM 2294 O O . MET A 1 283 ? -19.202 -19.633 38.249 1.00 82.50 283 MET A O 1
ATOM 2298 N N . GLU A 1 284 ? -20.406 -20.380 36.500 1.00 89.56 284 GLU A N 1
ATOM 2299 C CA . GLU A 1 284 ? -19.558 -21.543 36.196 1.00 89.56 284 GLU A CA 1
ATOM 2300 C C . GLU A 1 284 ? -18.107 -21.116 35.902 1.00 89.56 284 GLU A C 1
ATOM 2302 O O . GLU A 1 284 ? -17.158 -21.647 36.484 1.00 89.56 284 GLU A O 1
ATOM 2307 N N . GLN A 1 285 ? -17.912 -20.080 35.072 1.00 82.06 285 GLN A N 1
ATOM 2308 C CA . GLN A 1 285 ? -16.569 -19.566 34.775 1.00 82.06 285 GLN A CA 1
ATOM 2309 C C . GLN A 1 285 ? -15.873 -18.947 35.993 1.00 82.06 285 GLN A C 1
ATOM 2311 O O . GLN A 1 285 ? -14.645 -19.012 36.097 1.00 82.06 285 GLN A O 1
ATOM 2316 N N . ARG A 1 286 ? -16.628 -18.342 36.917 1.00 86.00 286 ARG A N 1
ATOM 2317 C CA . ARG A 1 286 ? -16.065 -17.781 38.153 1.00 86.00 286 ARG A CA 1
ATOM 2318 C C . ARG A 1 286 ? -15.578 -18.886 39.088 1.00 86.00 286 ARG A C 1
ATOM 2320 O O . ARG A 1 286 ? -14.486 -18.769 39.639 1.00 86.00 286 ARG A O 1
ATOM 2327 N N . ASN A 1 287 ? -16.347 -19.968 39.189 1.00 84.19 287 ASN A N 1
ATOM 2328 C CA . ASN A 1 287 ? -16.014 -21.116 40.027 1.00 84.19 287 ASN A CA 1
ATOM 2329 C C . ASN A 1 287 ? -14.787 -21.878 39.488 1.00 84.19 287 ASN A C 1
ATOM 2331 O O . ASN A 1 287 ? -13.884 -22.244 40.242 1.00 84.19 287 ASN A O 1
ATOM 2335 N N . GLN A 1 288 ? -14.678 -22.020 38.162 1.00 88.81 288 GLN A N 1
ATOM 2336 C CA . GLN A 1 288 ? -13.496 -22.617 37.527 1.00 88.81 288 GLN A CA 1
ATOM 2337 C C . GLN A 1 288 ? -12.214 -21.797 37.756 1.00 88.81 288 GLN A C 1
ATOM 2339 O O . GLN A 1 288 ? -11.151 -22.383 37.948 1.00 88.81 288 GLN A O 1
ATOM 2344 N N . ARG A 1 289 ? -12.296 -20.457 37.797 1.00 80.50 289 ARG A N 1
ATOM 2345 C CA . ARG A 1 289 ? -11.131 -19.608 38.119 1.00 80.50 289 ARG A CA 1
ATOM 2346 C C . ARG A 1 289 ? -10.694 -19.738 39.576 1.00 80.50 289 ARG A C 1
ATOM 2348 O O . ARG A 1 289 ? -9.508 -19.911 39.816 1.00 80.50 289 ARG A O 1
ATOM 2355 N N . GLN A 1 290 ? -11.633 -19.749 40.524 1.00 80.88 290 GLN A N 1
ATOM 2356 C CA . GLN A 1 290 ? -11.300 -19.963 41.941 1.00 80.88 290 GLN A CA 1
ATOM 2357 C C . GLN A 1 290 ? -10.659 -21.330 42.193 1.00 80.88 290 GLN A C 1
ATOM 2359 O O . GLN A 1 290 ? -9.742 -21.446 42.998 1.00 80.88 290 GLN A O 1
ATOM 2364 N N . THR A 1 291 ? -11.105 -22.362 41.477 1.00 84.44 291 THR A N 1
ATOM 2365 C CA . THR A 1 291 ? -10.533 -23.707 41.623 1.00 84.44 291 THR A CA 1
ATOM 2366 C C . THR A 1 291 ? -9.112 -23.786 41.052 1.00 84.44 291 THR A C 1
ATOM 2368 O O . THR A 1 291 ? -8.272 -24.492 41.600 1.00 84.44 291 THR A O 1
ATOM 2371 N N . ALA A 1 292 ? -8.824 -23.045 39.976 1.00 77.75 292 ALA A N 1
ATOM 2372 C CA . ALA A 1 292 ? -7.488 -22.975 39.388 1.00 77.75 292 ALA A CA 1
ATOM 2373 C C . ALA A 1 292 ? -6.499 -22.191 40.267 1.00 77.75 292 ALA A C 1
ATOM 2375 O O . ALA A 1 292 ? -5.354 -22.616 40.400 1.00 77.75 292 ALA A O 1
ATOM 2376 N N . ASP A 1 293 ? -6.942 -21.097 40.892 1.00 79.19 293 ASP A N 1
ATOM 2377 C CA . ASP A 1 293 ? -6.098 -20.294 41.785 1.00 79.19 293 ASP A CA 1
ATOM 2378 C C . ASP A 1 293 ? -5.744 -21.070 43.069 1.00 79.19 293 ASP A C 1
ATOM 2380 O O . ASP A 1 293 ? -4.593 -21.057 43.493 1.00 79.19 293 ASP A O 1
ATOM 2384 N N . ASN A 1 294 ? -6.683 -21.851 43.618 1.00 79.31 294 ASN A N 1
ATOM 2385 C CA . ASN A 1 294 ? -6.441 -22.701 44.792 1.00 79.31 294 ASN A CA 1
ATOM 2386 C C . ASN A 1 294 ? -5.565 -23.937 44.505 1.00 79.31 294 ASN A C 1
ATOM 2388 O O . ASN A 1 294 ? -5.109 -24.587 45.438 1.00 79.31 294 ASN A O 1
ATOM 2392 N N . ALA A 1 295 ? -5.361 -24.306 43.237 1.00 71.50 295 ALA A N 1
ATOM 2393 C CA . ALA A 1 295 ? -4.488 -25.420 42.850 1.00 71.50 295 ALA A CA 1
ATOM 2394 C C . ALA A 1 295 ? -3.021 -24.989 42.645 1.00 71.50 295 ALA A C 1
ATOM 2396 O O . ALA A 1 295 ? -2.169 -25.828 42.347 1.00 71.50 295 ALA A O 1
ATOM 2397 N N . LEU A 1 296 ? -2.746 -23.685 42.743 1.00 73.75 296 LEU A N 1
ATOM 2398 C CA . LEU A 1 296 ? -1.430 -23.067 42.571 1.00 73.75 296 LEU A CA 1
ATOM 2399 C C . LEU A 1 296 ? -0.787 -22.621 43.898 1.00 73.75 296 LEU A C 1
ATOM 2401 O O . LEU A 1 296 ? 0.351 -22.149 43.868 1.00 73.75 296 LEU A O 1
ATOM 2405 N N . GLU A 1 297 ? -1.484 -22.795 45.026 1.00 67.00 297 GLU A N 1
ATOM 2406 C CA . GLU A 1 297 ? -0.952 -22.698 46.398 1.00 67.00 297 GLU A CA 1
ATOM 2407 C C . GLU A 1 297 ? -0.572 -24.081 46.947 1.00 67.00 297 GLU A C 1
ATOM 2409 O O . GLU A 1 297 ? 0.472 -24.161 47.636 1.00 67.00 297 GLU A O 1
#

pLDDT: mean 71.22, std 15.67, range [35.84, 92.81]

Organism: Caenorhabditis brenneri (NCBI:txid135651)

Foldseek 3Di:
DDDPPPVPPPPPPPPVVVVVLLVLLVVLQVVLVVVVVVVVVPDDDPVVVVLVVVLVVLLVVVVVVVVVVVVVLVVVCVVCVPPDDPLRSLLVLLLVLLVLLVVLLCQLVVVCVVPNDDVVSSSSVSSSSNVNSVSCVPGVPVSCVVQVWDADPVLVVLLVVLVVVLVVVLVVLVVCVVVGDVVSNVVNNVSSVSSSNSVSSSVCSVVSRTDGDPVVPPPPVVVVPDPDPPPPDDDDDDDDDDDDDDDDDDDPDDDDDDDDDDDDDDDDDDDDDPDDDPVNVVVVVVVVVVVVVVVVD

Secondary structure (DSSP, 8-state):
---------------HHHHHHHHHHHHHHHHHHHHHHHHHHHS-HHHHHHHHHHHHHHHHHHHHHHHHHHHHHHHHHHH-SSSS-HHHHHHHHHHHHHHHHHHHHHHHHHHHHHH-S-HHHHHHHHHHHHHHHHHIIIIIIHHHHHT-EE--HHHHHHHHHHHHHHHHHHHHHHHHGGGS-TTHHHHHHHHHHHHHHHHHHHHHHHTT--EE-GGG----GGGSS-----------------------------------PPP----------S---HHHHHHHHHHHHHHHHTT--

Radius of gyration: 31.68 Å; chains: 1; bounding box: 98×74×80 Å